Protein 4OVX (pdb70)

CATH classification: 3.20.20.150

Sequence (262 aa):
SPFE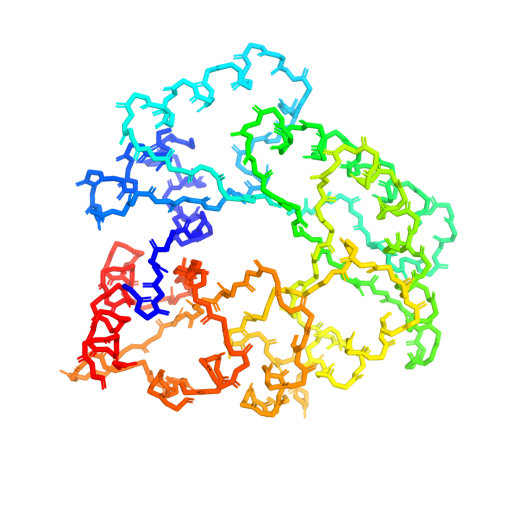ISLAQWSLHKKAFFDKKADPDFAKIAKEEFGINAIEYVNQFYKGKAEDQAFLADLKKRADDHGVKSLLICDGEGALLGDADEAKRKKAVENHYKWVAAAKYLGCHSIRVNAQQSGGSYDEQLARAADGLRRLTEFAATHDINVIVENHGGLSSNGAWLAAVKKVDHPRCGTLPDFGNFRVSKDEYDRYKGVEELPFAKAVSAKSHDFDAAGNEIHTDYRKKIVASFGYKGYVGIEYEGSKISEADGIKATKKLLETVRSEA

Secondary structure (DSSP, 8-state):
---EEEEEGGGGHHHHHTTSS---HHHHHHHHH---EEE--GGGGTT-TT-HHHHHHHHHHHHHTT-EEEE---SS--TB-SSHHHHHHHHHHTHHHHHHHHHHT-SEEEE---B-SSHHHHHHHHHHHHHHHHHHHHTTT-EEEEE--SGGGG-HHHHHH---S--TTEEEE-BSS----STT---HHHHHHH---BS-EEEEE--B-TTS-BSSS-S---HHHHTT--SEEEEEE--SSS-HHHHHHHHHHHHHHHHH--

Foldseek 3Di:
DLAAAEAECLLCVVCLVVVVDQLVSQVCCCPLPVHAEYEEECVNVPPCLQPPVVLVVVLVSSVVSNHHYAEYYDDLAACLEPDPVRNVSSLVSCLSVLVSCLSSVYQEYEDELDYDDDLVSSLVSSLVSLLSSQVSSVVSNHAYEYEQAEACSLVLVSVLSVVSNVDLRYFYAYEQPRNHNDPVGDDSLVNSLSRLRHPEYEDEAADADPVLAGDPGGVLSPSCCVSVDHYYYYYNYDYDPDRSSVSSNSSVVVVVVSVVVD

Nearest PDB structures (foldseek):
  4ovx-assembly1_A  TM=1.002E+00  e=8.558E-49  Planctopirus limnophila DSM 3776
  3obe-assembly1_A  TM=7.605E-01  e=2.047E-10  Parabacteroides distasonis ATCC 8503
  3obe-assembly2_B  TM=7.538E-01  e=7.411E-10  Parabacteroides distasonis ATCC 8503
  5hmq-assembly3_E  TM=7.118E-01  e=2.009E-08  Pseudomonas putida KT2440
  5hmq-assembly1_C  TM=7.020E-01  e=3.931E-08  Pseudomonas putida KT2440

Structure (mmCIF, N/CA/C/O backbone):
data_4OVX
#
_entry.id   4OVX
#
_cell.length_a   88.305
_cell.length_b   88.305
_cell.length_c   132.907
_cell.angle_alpha   90.000
_cell.angle_beta   90.000
_cell.angle_gamma   90.000
#
_symmetry.space_group_name_H-M   'P 43 21 2'
#
loop_
_entity.id
_entity.type
_entity.pdbx_description
1 polymer 'Xylose isomerase domain protein TIM barrel'
2 non-polymer 1,2-ETHANEDIOL
3 water water
#
loop_
_atom_site.group_PDB
_atom_site.id
_atom_site.type_symbol
_atom_site.label_atom_id
_atom_site.label_alt_id
_atom_site.label_comp_id
_atom_site.label_asym_id
_atom_site.label_entity_id
_atom_site.label_seq_id
_atom_site.pdbx_PDB_ins_code
_atom_site.Cartn_x
_atom_site.Cartn_y
_atom_site.Cartn_z
_atom_site.occupancy
_atom_site.B_iso_or_equiv
_atom_site.auth_seq_id
_atom_site.auth_comp_id
_atom_site.auth_asym_id
_atom_site.auth_atom_id
_atom_site.pdbx_PDB_model_num
ATOM 1 N N . SER A 1 8 ? 16.438 -3.043 23.487 1.00 44.00 44 SER A N 1
ATOM 2 C CA . SER A 1 8 ? 17.226 -3.846 24.430 1.00 47.56 44 SER A CA 1
ATOM 3 C C . SER A 1 8 ? 18.731 -3.745 24.131 1.00 46.37 44 SER A C 1
ATOM 4 O O . SER A 1 8 ? 19.512 -3.525 25.040 1.00 52.14 44 SER A O 1
ATOM 7 N N . PRO A 1 9 ? 19.152 -3.905 22.865 1.00 44.63 45 PRO A N 1
ATOM 8 C CA . PRO A 1 9 ? 20.568 -3.555 22.656 1.00 44.32 45 PRO A CA 1
ATOM 9 C C . PRO A 1 9 ? 20.900 -2.097 23.046 1.00 41.07 45 PRO A C 1
ATOM 10 O O . PRO A 1 9 ? 21.966 -1.841 23.586 1.00 41.20 45 PRO A O 1
ATOM 14 N N . PHE A 1 10 ? 19.978 -1.179 22.785 1.00 30.05 46 PHE A N 1
ATOM 15 C CA . PHE A 1 10 ? 20.093 0.228 23.164 1.00 31.60 46 PHE A CA 1
ATOM 16 C C . PHE A 1 10 ? 18.746 0.905 22.953 1.00 32.63 46 PHE A C 1
ATOM 17 O O . PHE A 1 10 ? 17.820 0.326 22.370 1.00 33.32 46 PHE A O 1
ATOM 25 N N . GLU A 1 11 ? 18.630 2.142 23.405 1.00 33.18 47 GLU A N 1
ATOM 26 C CA . GLU A 1 11 ? 17.363 2.835 23.274 1.00 27.31 47 GLU A CA 1
ATOM 27 C C . GLU A 1 11 ? 17.598 4.098 22.486 1.00 31.31 47 GLU A C 1
ATOM 28 O O . GLU A 1 11 ? 18.730 4.580 22.405 1.00 28.44 47 GLU A O 1
ATOM 34 N N . ILE A 1 12 ? 16.534 4.637 21.908 1.00 30.24 48 ILE A N 1
ATOM 35 C CA . ILE A 1 12 ? 16.659 5.801 21.052 1.00 29.84 48 ILE A CA 1
ATOM 36 C C . ILE A 1 12 ? 16.102 7.056 21.712 1.00 33.45 48 ILE A C 1
ATOM 37 O O . ILE A 1 12 ? 14.988 7.059 22.230 1.00 32.05 48 ILE A O 1
ATOM 42 N N . SER A 1 13 ? 16.889 8.127 21.697 1.00 29.25 49 SER A N 1
ATOM 43 C CA . SER A 1 13 ? 16.437 9.394 22.235 1.00 26.04 49 SER A CA 1
ATOM 44 C C . SER A 1 13 ? 16.550 10.450 21.159 1.00 27.65 49 SER A C 1
ATOM 45 O O . SER A 1 13 ? 17.086 10.187 20.087 1.00 23.65 49 SER A O 1
ATOM 48 N N . LEU A 1 14 ? 16.057 11.650 21.444 1.00 25.16 50 LEU A N 1
ATOM 49 C CA . LEU A 1 14 ? 16.125 12.725 20.475 1.00 21.08 50 LEU A CA 1
ATOM 50 C C . LEU A 1 14 ? 16.871 13.935 21.042 1.00 30.52 50 LEU A C 1
ATOM 51 O O . LEU A 1 14 ? 16.514 14.452 22.110 1.00 25.03 50 LEU A O 1
ATOM 56 N N . ALA A 1 15 ? 17.897 14.397 20.334 1.00 20.35 51 ALA A N 1
ATOM 57 C CA . ALA A 1 15 ? 18.610 15.594 20.781 1.00 26.15 51 ALA A CA 1
ATOM 58 C C . ALA A 1 15 ? 18.017 16.840 20.132 1.00 24.73 51 ALA A C 1
ATOM 59 O O . ALA A 1 15 ? 17.723 16.846 18.932 1.00 22.27 51 ALA A O 1
ATOM 61 N N . GLN A 1 16 ? 17.877 17.898 20.927 1.00 25.83 52 GLN A N 1
ATOM 62 C CA . GLN A 1 16 ? 17.038 19.033 20.551 1.00 21.77 52 GLN A CA 1
ATOM 63 C C . GLN A 1 16 ? 17.551 19.811 19.340 1.00 28.06 52 GLN A C 1
ATOM 64 O O . GLN A 1 16 ? 16.768 20.447 18.636 1.00 28.16 52 GLN A O 1
ATOM 70 N N . TRP A 1 17 ? 18.852 19.762 19.079 1.00 20.85 53 TRP A N 1
ATOM 71 C CA . TRP A 1 17 ? 19.381 20.451 17.910 1.00 26.17 53 TRP A CA 1
ATOM 72 C C . TRP A 1 17 ? 18.822 19.906 16.577 1.00 23.65 53 TRP A C 1
ATOM 73 O O . TRP A 1 17 ? 18.882 20.586 15.555 1.00 25.17 53 TRP A O 1
ATOM 84 N N . SER A 1 18 ? 18.248 18.702 16.593 1.00 19.51 54 SER A N 1
ATOM 85 C CA . SER A 1 18 ? 17.604 18.150 15.394 1.00 21.14 54 SER A CA 1
ATOM 86 C C . SER A 1 18 ? 16.458 19.030 14.954 1.00 25.12 54 SER A C 1
ATOM 87 O O . SER A 1 18 ? 16.015 18.952 13.807 1.00 27.60 54 SER A O 1
ATOM 90 N N . LEU A 1 19 ? 15.949 19.835 15.885 1.00 23.45 55 LEU A N 1
ATOM 91 C CA . LEU A 1 19 ? 14.780 20.672 15.612 1.00 26.68 55 LEU A CA 1
ATOM 92 C C . LEU A 1 19 ? 15.119 22.145 15.692 1.00 23.61 55 LEU A C 1
ATOM 93 O O . LEU A 1 19 ? 14.222 22.967 15.836 1.00 24.30 55 LEU A O 1
ATOM 98 N N . HIS A 1 20 ? 16.402 22.483 15.597 1.00 21.53 56 HIS A N 1
ATOM 99 C CA . HIS A 1 20 ? 16.809 23.850 15.906 1.00 25.00 56 HIS A CA 1
ATOM 100 C C . HIS A 1 20 ? 16.229 24.853 14.924 1.00 25.61 56 HIS A C 1
ATOM 101 O O . HIS A 1 20 ? 15.942 25.978 15.301 1.00 29.10 56 HIS A O 1
ATOM 108 N N A LYS A 1 21 ? 16.030 24.462 13.671 0.41 26.55 57 LYS A N 1
ATOM 109 N N B LYS A 1 21 ? 16.049 24.447 13.671 0.59 26.60 57 LYS A N 1
ATOM 110 C CA A LYS A 1 21 ? 15.455 25.416 12.727 0.41 26.93 57 LYS A CA 1
ATOM 111 C CA B LYS A 1 21 ? 15.471 25.356 12.682 0.59 27.61 57 LYS A CA 1
ATOM 112 C C A LYS A 1 21 ? 13.976 25.653 13.045 0.41 26.20 57 LYS A C 1
ATOM 113 C C B LYS A 1 21 ? 13.993 25.633 13.021 0.59 26.51 57 LYS A C 1
ATOM 114 O O A LYS A 1 21 ? 13.493 26.778 12.947 0.41 28.04 57 LYS A O 1
ATOM 115 O O B LYS A 1 21 ? 13.532 26.767 12.925 0.59 28.29 57 LYS A O 1
ATOM 126 N N . ALA A 1 22 ? 13.258 24.601 13.430 1.00 25.98 58 ALA A N 1
ATOM 127 C CA . ALA A 1 22 ? 11.839 24.761 13.796 1.00 31.28 58 ALA A CA 1
ATOM 128 C C . ALA A 1 22 ? 11.678 25.709 14.993 1.00 30.74 58 ALA A C 1
ATOM 129 O O . ALA A 1 22 ? 10.832 26.613 14.974 1.00 30.67 58 ALA A O 1
ATOM 131 N N . PHE A 1 23 ? 12.507 25.519 16.020 1.00 29.92 59 PHE A N 1
ATOM 132 C CA . PHE A 1 23 ? 12.434 26.362 17.213 1.00 26.78 59 PHE A CA 1
ATOM 133 C C . PHE A 1 23 ? 12.901 27.791 16.915 1.00 27.77 59 PHE A C 1
ATOM 134 O O . PHE A 1 23 ? 12.188 28.746 17.210 1.00 29.34 59 PHE A O 1
ATOM 142 N N . PHE A 1 24 ? 14.073 27.956 16.307 1.00 27.14 60 PHE A N 1
ATOM 143 C CA . PHE A 1 24 ? 14.564 29.318 16.029 1.00 29.85 60 PHE A CA 1
ATOM 144 C C . PHE A 1 24 ? 13.609 30.105 15.104 1.00 32.46 60 PHE A C 1
ATOM 145 O O . PHE A 1 24 ? 13.480 31.316 15.219 1.00 32.54 60 PHE A O 1
ATOM 153 N N . ASP A 1 25 ? 12.952 29.419 14.174 1.00 31.35 61 ASP A N 1
ATOM 154 C CA . ASP A 1 25 ? 12.038 30.121 13.264 1.00 36.49 61 ASP A CA 1
ATOM 155 C C . ASP A 1 25 ? 10.668 30.333 13.907 1.00 36.27 61 ASP A C 1
ATOM 156 O O . ASP A 1 25 ? 9.771 30.902 13.285 1.00 37.37 61 ASP A O 1
ATOM 161 N N . LYS A 1 26 ? 10.526 29.881 15.154 1.00 30.97 62 LYS A N 1
ATOM 162 C CA . LYS A 1 26 ? 9.289 30.058 15.935 1.00 37.15 62 LYS A CA 1
ATOM 163 C C . LYS A 1 26 ? 8.128 29.296 15.319 1.00 36.82 62 LYS A C 1
ATOM 164 O O . LYS A 1 26 ? 7.001 29.776 15.300 1.00 38.63 62 LYS A O 1
ATOM 170 N N . LYS A 1 27 ? 8.422 28.110 14.799 1.00 36.42 63 LYS A N 1
ATOM 171 C CA . LYS A 1 27 ? 7.401 27.264 14.197 1.00 35.43 63 LYS A CA 1
ATOM 172 C C . LYS A 1 27 ? 7.078 26.139 15.162 1.00 33.31 63 LYS A C 1
ATOM 173 O O . LYS A 1 27 ? 6.247 25.282 14.887 1.00 30.52 63 LYS A O 1
ATOM 179 N N . ALA A 1 28 ? 7.740 26.175 16.314 1.00 31.90 64 ALA A N 1
ATOM 180 C CA . ALA A 1 28 ? 7.464 25.242 17.390 1.00 30.09 64 ALA A CA 1
ATOM 181 C C . ALA A 1 28 ? 7.967 25.843 18.692 1.00 32.42 64 ALA A C 1
ATOM 182 O O . ALA A 1 28 ? 8.972 26.544 18.712 1.00 34.22 64 ALA A O 1
ATOM 184 N N . ASP A 1 29 ? 7.260 25.555 19.774 1.00 32.10 65 ASP A N 1
ATOM 185 C CA . ASP A 1 29 ? 7.587 26.054 21.090 1.00 33.27 65 ASP A CA 1
ATOM 186 C C . ASP A 1 29 ? 8.527 25.073 21.797 1.00 38.22 65 ASP A C 1
ATOM 187 O O . ASP A 1 29 ? 8.165 23.917 22.023 1.00 38.32 65 ASP A O 1
ATOM 192 N N . PRO A 1 30 ? 9.732 25.542 22.170 1.00 37.19 66 PRO A N 1
ATOM 193 C CA . PRO A 1 30 ? 10.702 24.753 22.948 1.00 32.71 66 PRO A CA 1
ATOM 194 C C . PRO A 1 30 ? 10.090 24.024 24.149 1.00 32.30 66 PRO A C 1
ATOM 195 O O . PRO A 1 30 ? 10.563 22.947 24.501 1.00 32.27 66 PRO A O 1
ATOM 207 N N . ASP A 1 32 ? 7.346 22.520 24.215 1.00 34.22 68 ASP A N 1
ATOM 208 C CA . ASP A 1 32 ? 6.660 21.312 23.736 1.00 33.80 68 ASP A CA 1
ATOM 209 C C . ASP A 1 32 ? 7.637 20.249 23.246 1.00 35.40 68 ASP A C 1
ATOM 210 O O . ASP A 1 32 ? 7.236 19.294 22.581 1.00 32.42 68 ASP A O 1
ATOM 215 N N . PHE A 1 33 ? 8.918 20.411 23.565 1.00 30.55 69 PHE A N 1
ATOM 216 C CA . PHE A 1 33 ? 9.936 19.518 23.037 1.00 28.57 69 PHE A CA 1
ATOM 217 C C . PHE A 1 33 ? 9.573 18.066 23.354 1.00 34.49 69 PHE A C 1
ATOM 218 O O . PHE A 1 33 ? 9.609 17.214 22.463 1.00 31.23 69 PHE A O 1
ATOM 226 N N . ALA A 1 34 ? 9.209 17.794 24.607 1.00 30.49 70 ALA A N 1
ATOM 227 C CA . ALA A 1 34 ? 8.812 16.441 25.011 1.00 31.12 70 ALA A CA 1
ATOM 228 C C . ALA A 1 34 ? 7.592 15.957 24.226 1.00 35.50 70 ALA A C 1
ATOM 229 O O . ALA A 1 34 ? 7.581 14.843 23.700 1.00 37.76 70 ALA A O 1
ATOM 231 N N . LYS A 1 35 ? 6.561 16.792 24.159 1.00 32.88 71 LYS A N 1
ATOM 232 C CA . LYS A 1 35 ? 5.374 16.450 23.388 1.00 37.51 71 LYS A CA 1
ATOM 233 C C . LYS A 1 35 ? 5.717 16.123 21.931 1.00 33.00 71 LYS A C 1
ATOM 234 O O . LYS A 1 35 ? 5.253 15.128 21.383 1.00 35.31 71 LYS A O 1
ATOM 240 N N . ILE A 1 36 ? 6.541 16.964 21.318 1.00 30.32 72 ILE A N 1
ATOM 241 C CA . ILE A 1 36 ? 6.857 16.833 19.915 1.00 28.47 72 ILE A CA 1
ATOM 242 C C . ILE A 1 36 ? 7.638 15.554 19.649 1.00 34.89 72 ILE A C 1
ATOM 243 O O . ILE A 1 36 ? 7.344 14.830 18.702 1.00 37.33 72 ILE A O 1
ATOM 248 N N . ALA A 1 37 ? 8.624 15.276 20.492 1.00 32.07 73 ALA A N 1
ATOM 249 C CA . ALA A 1 37 ? 9.393 14.036 20.400 1.00 33.03 73 ALA A CA 1
ATOM 250 C C . ALA A 1 37 ? 8.478 12.804 20.463 1.00 31.24 73 ALA A C 1
ATOM 251 O O . ALA A 1 37 ? 8.566 11.888 19.642 1.00 28.12 73 ALA A O 1
ATOM 253 N N . LYS A 1 38 ? 7.604 12.799 21.456 1.00 33.12 74 LYS A N 1
ATOM 254 C CA . LYS A 1 38 ? 6.697 11.698 21.685 1.00 34.87 74 LYS A CA 1
ATOM 255 C C . LYS A 1 38 ? 5.671 11.528 20.561 1.00 38.39 74 LYS A C 1
ATOM 256 O O . LYS A 1 38 ? 5.509 10.431 20.039 1.00 39.29 74 LYS A O 1
ATOM 262 N N . GLU A 1 39 ? 4.993 12.611 20.186 1.00 37.47 75 GLU A N 1
ATOM 263 C CA . GLU A 1 39 ? 3.832 12.521 19.283 1.00 38.17 75 GLU A CA 1
ATOM 264 C C . GLU A 1 39 ? 4.173 12.621 17.790 1.00 37.50 75 GLU A C 1
ATOM 265 O O . GLU A 1 39 ? 3.582 11.926 16.984 1.00 34.97 75 GLU A O 1
ATOM 271 N N . GLU A 1 40 ? 5.107 13.494 17.417 1.00 36.80 76 GLU A N 1
ATOM 272 C CA . GLU A 1 40 ? 5.532 13.584 16.018 1.00 34.31 76 GLU A CA 1
ATOM 273 C C . GLU A 1 40 ? 6.503 12.461 15.634 1.00 38.93 76 GLU A C 1
ATOM 274 O O . GLU A 1 40 ? 6.511 12.020 14.490 1.00 40.11 76 GLU A O 1
ATOM 280 N N . PHE A 1 41 ? 7.306 11.981 16.585 1.00 34.15 77 PHE A N 1
ATOM 281 C CA . PHE A 1 41 ? 8.383 11.079 16.218 1.00 25.43 77 PHE A CA 1
ATOM 282 C C . PHE A 1 41 ? 8.405 9.737 16.930 1.00 28.41 77 PHE A C 1
ATOM 283 O O . PHE A 1 41 ? 9.269 8.922 16.649 1.00 32.49 77 PHE A O 1
ATOM 291 N N . GLY A 1 42 ? 7.466 9.497 17.842 1.00 32.39 78 GLY A N 1
ATOM 292 C CA . GLY A 1 42 ? 7.431 8.246 18.574 1.00 29.57 78 GLY A CA 1
ATOM 293 C C . GLY A 1 42 ? 8.668 8.009 19.421 1.00 32.45 78 GLY A C 1
ATOM 294 O O . GLY A 1 42 ? 9.123 6.879 19.546 1.00 33.69 78 GLY A O 1
ATOM 295 N N . ILE A 1 43 ? 9.209 9.071 20.014 1.00 29.86 79 ILE A N 1
ATOM 296 C CA . ILE A 1 43 ? 10.416 8.963 20.835 1.00 28.67 79 ILE A CA 1
ATOM 297 C C . ILE A 1 43 ? 10.133 9.368 22.281 1.00 29.05 79 ILE A C 1
ATOM 298 O O . ILE A 1 43 ? 9.539 10.412 22.525 1.00 29.38 79 ILE A O 1
ATOM 303 N N . ASN A 1 44 ? 10.553 8.557 23.246 1.00 30.08 80 ASN A N 1
ATOM 304 C CA . ASN A 1 44 ? 10.194 8.843 24.635 1.00 32.54 80 ASN A CA 1
ATOM 305 C C . ASN A 1 44 ? 11.384 9.196 25.539 1.00 34.49 80 ASN A C 1
ATOM 306 O O . ASN A 1 44 ? 11.308 9.060 26.763 1.00 29.40 80 ASN A O 1
ATOM 311 N N . ALA A 1 45 ? 12.472 9.680 24.939 1.00 32.43 81 ALA A N 1
ATOM 312 C CA . ALA A 1 45 ? 13.561 10.260 25.728 1.00 31.00 81 ALA A CA 1
ATOM 313 C C . ALA A 1 45 ? 14.176 11.427 24.984 1.00 31.38 81 ALA A C 1
ATOM 314 O O . ALA A 1 45 ? 14.306 11.381 23.754 1.00 24.69 81 ALA A O 1
ATOM 316 N N . ILE A 1 46 ? 14.560 12.473 25.721 1.00 31.11 82 ILE A N 1
ATOM 317 C CA . ILE A 1 46 ? 15.097 13.678 25.085 1.00 27.71 82 ILE A CA 1
ATOM 318 C C . ILE A 1 46 ? 16.357 14.240 25.726 1.00 28.83 82 ILE A C 1
ATOM 319 O O . ILE A 1 46 ? 16.635 14.042 26.916 1.00 28.29 82 ILE A O 1
ATOM 324 N N . GLU A 1 47 ? 17.118 14.951 24.905 1.00 24.10 83 GLU A N 1
ATOM 325 C CA . GLU A 1 47 ? 18.306 15.665 25.344 1.00 24.87 83 GLU A CA 1
ATOM 326 C C . GLU A 1 47 ? 18.117 17.127 24.956 1.00 28.66 83 GLU A C 1
ATOM 327 O O . GLU A 1 47 ? 17.973 17.444 23.773 1.00 24.74 83 GLU A O 1
ATOM 333 N N . TYR A 1 48 ? 18.047 18.001 25.958 1.00 30.16 84 TYR A N 1
ATOM 334 C CA . TYR A 1 48 ? 17.811 19.418 25.717 1.00 22.98 84 TYR A CA 1
ATOM 335 C C . TYR A 1 48 ? 19.065 20.160 25.254 1.00 24.15 84 TYR A C 1
ATOM 336 O O . TYR A 1 48 ? 20.184 19.728 25.470 1.00 24.71 84 TYR A O 1
ATOM 345 N N . VAL A 1 49 ? 18.858 21.312 24.646 1.00 25.69 85 VAL A N 1
ATOM 346 C CA . VAL A 1 49 ? 19.948 22.211 24.325 1.00 21.78 85 VAL A CA 1
ATOM 347 C C . VAL A 1 49 ? 19.650 23.554 25.007 1.00 28.99 85 VAL A C 1
ATOM 348 O O . VAL A 1 49 ? 18.579 24.129 24.792 1.00 26.81 85 VAL A O 1
ATOM 352 N N . ASN A 1 50 ? 20.565 24.045 25.842 1.00 26.32 86 ASN A N 1
ATOM 353 C CA . ASN A 1 50 ? 20.232 25.197 26.690 1.00 29.90 86 ASN A CA 1
ATOM 354 C C . ASN A 1 50 ? 19.923 26.480 25.900 1.00 24.34 86 ASN A C 1
ATOM 355 O O . ASN A 1 50 ? 19.227 27.342 26.407 1.00 31.07 86 ASN A O 1
ATOM 360 N N . GLN A 1 51 ? 20.378 26.575 24.651 1.00 29.06 87 GLN A N 1
ATOM 361 C CA . GLN A 1 51 ? 20.067 27.733 23.781 1.00 24.04 87 GLN A CA 1
ATOM 362 C C . GLN A 1 51 ? 18.574 28.003 23.605 1.00 26.37 87 GLN A C 1
ATOM 363 O O . GLN A 1 51 ? 18.191 29.112 23.253 1.00 29.38 87 GLN A O 1
ATOM 369 N N . PHE A 1 52 ? 17.731 26.995 23.801 1.00 24.95 88 PHE A N 1
ATOM 370 C CA . PHE A 1 52 ? 16.292 27.207 23.622 1.00 27.49 88 PHE A CA 1
ATOM 371 C C . PHE A 1 52 ? 15.594 27.614 24.933 1.00 28.62 88 PHE A C 1
ATOM 372 O O . PHE A 1 52 ? 14.382 27.695 24.982 1.00 32.15 88 PHE A O 1
ATOM 380 N N . TYR A 1 53 ? 16.366 27.829 25.990 1.00 28.78 89 TYR A N 1
ATOM 381 C CA . TYR A 1 53 ? 15.811 28.184 27.297 1.00 31.79 89 TYR A CA 1
ATOM 382 C C . TYR A 1 53 ? 16.661 29.243 27.960 1.00 32.83 89 TYR A C 1
ATOM 383 O O . TYR A 1 53 ? 16.850 29.217 29.172 1.00 35.56 89 TYR A O 1
ATOM 392 N N . LYS A 1 54 ? 17.182 30.168 27.157 1.00 32.48 90 LYS A N 1
ATOM 393 C CA . LYS A 1 54 ? 18.111 31.178 27.656 1.00 34.91 90 LYS A CA 1
ATOM 394 C C . LYS A 1 54 ? 17.476 31.994 28.769 1.00 36.06 90 LYS A C 1
ATOM 395 O O . LYS A 1 54 ? 16.336 32.446 28.641 1.00 34.19 90 LYS A O 1
ATOM 401 N N . GLY A 1 55 ? 18.215 32.153 29.863 1.00 33.80 91 GLY A N 1
ATOM 402 C CA . GLY A 1 55 ? 17.778 32.964 30.981 1.00 34.66 91 GLY A CA 1
ATOM 403 C C . GLY A 1 55 ? 16.902 32.243 31.978 1.00 36.06 91 GLY A C 1
ATOM 404 O O . GLY A 1 55 ? 16.564 32.806 33.011 1.00 41.76 91 GLY A O 1
ATOM 405 N N . LYS A 1 56 ? 16.568 30.989 31.694 1.00 36.14 92 LYS A N 1
ATOM 406 C CA . LYS A 1 56 ? 15.535 30.279 32.458 1.00 40.23 92 LYS A CA 1
ATOM 407 C C . LYS A 1 56 ? 16.039 29.261 33.476 1.00 39.67 92 LYS A C 1
ATOM 408 O O . LYS A 1 56 ? 15.232 28.674 34.184 1.00 40.98 92 LYS A O 1
ATOM 414 N N . ALA A 1 57 ? 17.346 29.035 33.545 1.00 33.22 93 ALA A N 1
ATOM 415 C CA . ALA A 1 57 ? 17.876 27.911 34.314 1.00 32.88 93 ALA A CA 1
ATOM 416 C C . ALA A 1 57 ? 17.531 27.932 35.800 1.00 34.72 93 ALA A C 1
ATOM 417 O O . ALA A 1 57 ? 17.453 26.884 36.431 1.00 40.26 93 ALA A O 1
ATOM 419 N N . GLU A 1 58 ? 17.331 29.114 36.366 1.00 36.28 94 GLU A N 1
ATOM 420 C CA . GLU A 1 58 ? 17.100 29.202 37.801 1.00 41.41 94 GLU A CA 1
ATOM 421 C C . GLU A 1 58 ? 15.658 29.543 38.086 1.00 46.31 94 GLU A C 1
ATOM 422 O O . GLU A 1 58 ? 15.265 29.713 39.235 1.00 51.32 94 GLU A O 1
ATOM 428 N N . ASP A 1 59 ? 14.869 29.620 37.024 1.00 46.69 95 ASP A N 1
ATOM 429 C CA . ASP A 1 59 ? 13.438 29.877 37.140 1.00 50.75 95 ASP A CA 1
ATOM 430 C C . ASP A 1 59 ? 12.720 28.611 37.623 1.00 49.68 95 ASP A C 1
ATOM 431 O O . ASP A 1 59 ? 12.491 27.677 36.840 1.00 40.06 95 ASP A O 1
ATOM 436 N N . GLN A 1 60 ? 12.350 28.593 38.905 1.00 48.16 96 GLN A N 1
ATOM 437 C CA . GLN A 1 60 ? 11.779 27.390 39.529 1.00 48.61 96 GLN A CA 1
ATOM 438 C C . GLN A 1 60 ? 10.435 27.011 38.923 1.00 50.31 96 GLN A C 1
ATOM 439 O O . GLN A 1 60 ? 10.100 25.834 38.831 1.00 50.86 96 GLN A O 1
ATOM 445 N N . ALA A 1 61 ? 9.666 28.011 38.514 1.00 51.87 97 ALA A N 1
ATOM 446 C CA . ALA A 1 61 ? 8.393 27.765 37.856 1.00 49.98 97 ALA A CA 1
ATOM 447 C C . ALA A 1 61 ? 8.609 27.150 36.468 1.00 47.05 97 ALA A C 1
ATOM 448 O O . ALA A 1 61 ? 7.869 26.269 36.037 1.00 47.10 97 ALA A O 1
ATOM 450 N N . PHE A 1 62 ? 9.641 27.598 35.772 1.00 44.69 98 PHE A N 1
ATOM 451 C CA . PHE A 1 62 ? 9.913 27.068 34.443 1.00 39.47 98 PHE A CA 1
ATOM 452 C C . PHE A 1 62 ? 10.328 25.599 34.551 1.00 41.33 98 PHE A C 1
ATOM 453 O O . PHE A 1 62 ? 9.805 24.732 33.840 1.00 39.80 98 PHE A O 1
ATOM 461 N N . LEU A 1 63 ? 11.240 25.319 35.475 1.00 41.63 99 LEU A N 1
ATOM 462 C CA . LEU A 1 63 ? 11.698 23.957 35.703 1.00 43.15 99 LEU A CA 1
ATOM 463 C C . LEU A 1 63 ? 10.529 23.032 36.046 1.00 48.20 99 LEU A C 1
ATOM 464 O O . LEU A 1 63 ? 10.401 21.951 35.465 1.00 46.33 99 LEU A O 1
ATOM 469 N N . ALA A 1 64 ? 9.677 23.466 36.976 1.00 40.91 100 ALA A N 1
ATOM 470 C CA . ALA A 1 64 ? 8.492 22.690 37.344 1.00 48.17 100 ALA A CA 1
ATOM 471 C C . ALA A 1 64 ? 7.616 22.409 36.128 1.00 47.64 100 ALA A C 1
ATOM 472 O O . ALA A 1 64 ? 7.132 21.298 35.949 1.00 49.51 100 ALA A O 1
ATOM 474 N N . ASP A 1 65 ? 7.419 23.425 35.296 1.00 41.32 101 ASP A N 1
ATOM 475 C CA . ASP A 1 65 ? 6.648 23.273 34.075 1.00 40.73 101 ASP A CA 1
ATOM 476 C C . ASP A 1 65 ? 7.308 22.287 33.094 1.00 41.87 101 ASP A C 1
ATOM 477 O O . ASP A 1 65 ? 6.676 21.341 32.627 1.00 44.20 101 ASP A O 1
ATOM 482 N N . LEU A 1 66 ? 8.579 22.507 32.786 1.00 40.87 102 LEU A N 1
ATOM 483 C CA . LEU A 1 66 ? 9.273 21.631 31.859 1.00 35.00 102 LEU A CA 1
ATOM 484 C C . LEU A 1 66 ? 9.243 20.182 32.379 1.00 39.54 102 LEU A C 1
ATOM 485 O O . LEU A 1 66 ? 9.018 19.246 31.604 1.00 36.55 102 LEU A O 1
ATOM 490 N N . LYS A 1 67 ? 9.424 19.994 33.689 1.00 37.81 103 LYS A N 1
ATOM 491 C CA . LYS A 1 67 ? 9.420 18.641 34.233 1.00 39.87 103 LYS A CA 1
ATOM 492 C C . LYS A 1 67 ? 8.048 18.014 34.085 1.00 43.97 103 LYS A C 1
ATOM 493 O O . LYS A 1 67 ? 7.942 16.822 33.817 1.00 47.51 103 LYS A O 1
ATOM 499 N N . LYS A 1 68 ? 7.004 18.822 34.246 1.00 45.06 104 LYS A N 1
ATOM 500 C CA . LYS A 1 68 ? 5.632 18.314 34.196 1.00 43.67 104 LYS A CA 1
ATOM 501 C C . LYS A 1 68 ? 5.262 17.884 32.776 1.00 44.53 104 LYS A C 1
ATOM 502 O O . LYS A 1 68 ? 4.603 16.861 32.568 1.00 44.29 104 LYS A O 1
ATOM 508 N N . ARG A 1 69 ? 5.691 18.662 31.794 1.00 38.13 105 ARG A N 1
ATOM 509 C CA . ARG A 1 69 ? 5.328 18.352 30.415 1.00 45.36 105 ARG A CA 1
ATOM 510 C C . ARG A 1 69 ? 5.971 17.036 30.007 1.00 43.52 105 ARG A C 1
ATOM 511 O O . ARG A 1 69 ? 5.375 16.234 29.286 1.00 47.69 105 ARG A O 1
ATOM 519 N N . ALA A 1 70 ? 7.185 16.811 30.493 1.00 43.58 106 ALA A N 1
ATOM 520 C CA . ALA A 1 70 ? 7.874 15.556 30.242 1.00 42.79 106 ALA A CA 1
ATOM 521 C C . ALA A 1 70 ? 7.128 14.409 30.896 1.00 42.04 106 ALA A C 1
ATOM 522 O O . ALA A 1 70 ? 6.865 13.402 30.255 1.00 41.91 106 ALA A O 1
ATOM 524 N N . ASP A 1 71 ? 6.802 14.568 32.177 1.00 46.77 107 ASP A N 1
ATOM 525 C CA . ASP A 1 71 ? 6.069 13.544 32.919 1.00 49.50 107 ASP A CA 1
ATOM 526 C C . ASP A 1 71 ? 4.739 13.214 32.245 1.00 48.65 107 ASP A C 1
ATOM 527 O O . ASP A 1 71 ? 4.441 12.046 32.030 1.00 50.09 107 ASP A O 1
ATOM 532 N N . ASP A 1 72 ? 3.953 14.241 31.905 1.00 46.80 108 ASP A N 1
ATOM 533 C CA . ASP A 1 72 ? 2.643 14.032 31.272 1.00 48.17 108 ASP A CA 1
ATOM 534 C C . ASP A 1 72 ? 2.738 13.238 29.976 1.00 48.08 108 ASP A C 1
ATOM 535 O O . ASP A 1 72 ? 1.852 12.453 29.664 1.00 40.73 108 ASP A O 1
ATOM 540 N N . HIS A 1 73 ? 3.806 13.443 29.211 1.00 44.22 109 HIS A N 1
ATOM 541 C CA . HIS A 1 73 ? 3.897 12.748 27.945 1.00 41.12 109 HIS A CA 1
ATOM 542 C C . HIS A 1 73 ? 4.726 11.473 28.046 1.00 39.52 109 HIS A C 1
ATOM 543 O O . HIS A 1 73 ? 5.044 10.860 27.028 1.00 42.27 109 HIS A O 1
ATOM 550 N N . GLY A 1 74 ? 5.029 11.052 29.276 1.00 38.28 110 GLY A N 1
ATOM 551 C CA . GLY A 1 74 ? 5.843 9.870 29.509 1.00 38.62 110 GLY A CA 1
ATOM 552 C C . GLY A 1 74 ? 7.205 9.938 28.827 1.00 41.47 110 GLY A C 1
ATOM 553 O O . GLY A 1 74 ? 7.665 8.960 28.241 1.00 43.36 110 GLY A O 1
ATOM 554 N N . VAL A 1 75 ? 7.849 11.099 28.887 1.00 41.03 111 VAL A N 1
ATOM 555 C CA . VAL A 1 75 ? 9.159 11.278 28.246 1.00 34.97 111 VAL A CA 1
ATOM 556 C C . VAL A 1 75 ? 10.256 11.425 29.301 1.00 33.55 111 VAL A C 1
ATOM 557 O O . VAL A 1 75 ? 10.107 12.192 30.249 1.00 32.22 111 VAL A O 1
ATOM 561 N N . LYS A 1 76 ? 11.352 10.691 29.122 1.00 31.47 112 LYS A N 1
ATOM 562 C CA . LYS A 1 76 ? 12.517 10.771 29.996 1.00 33.10 112 LYS A CA 1
ATOM 563 C C . LYS A 1 76 ? 13.452 11.940 29.635 1.00 37.13 112 LYS A C 1
ATOM 564 O O . LYS A 1 76 ? 13.878 12.061 28.474 1.00 35.15 112 LYS A O 1
ATOM 570 N N . SER A 1 77 ? 13.780 12.794 30.615 1.00 34.03 113 SER A N 1
ATOM 571 C CA . SER A 1 77 ? 14.833 13.804 30.438 1.00 29.75 113 SER A CA 1
ATOM 572 C C . SER A 1 77 ? 16.217 13.214 30.716 1.00 31.54 113 SER A C 1
ATOM 573 O O . SER A 1 77 ? 16.472 12.738 31.807 1.00 35.92 113 SER A O 1
ATOM 576 N N . LEU A 1 78 ? 17.120 13.258 29.747 1.00 32.34 114 LEU A N 1
ATOM 577 C CA . LEU A 1 78 ? 18.413 12.575 29.904 1.00 30.97 114 LEU A CA 1
ATOM 578 C C . LEU A 1 78 ? 19.580 13.470 30.299 1.00 32.44 114 LEU A C 1
ATOM 579 O O . LEU A 1 78 ? 20.391 13.107 31.150 1.00 35.77 114 LEU A O 1
ATOM 584 N N . LEU A 1 79 ? 19.698 14.608 29.627 1.00 27.09 115 LEU A N 1
ATOM 585 C CA . LEU A 1 79 ? 20.850 15.471 29.810 1.00 27.48 115 LEU A CA 1
ATOM 586 C C . LEU A 1 79 ? 20.578 16.845 29.209 1.00 25.93 115 LEU A C 1
ATOM 587 O O . LEU A 1 79 ? 19.661 17.016 28.406 1.00 25.08 115 LEU A O 1
ATOM 592 N N . ILE A 1 80 ? 21.370 17.825 29.612 1.00 24.18 116 ILE A N 1
ATOM 593 C CA . ILE A 1 80 ? 21.301 19.126 28.984 1.00 24.66 116 ILE A CA 1
ATOM 594 C C . ILE A 1 80 ? 22.624 19.457 28.292 1.00 25.95 116 ILE A C 1
ATOM 595 O O . ILE A 1 80 ? 23.703 19.433 28.905 1.00 26.07 116 ILE A O 1
ATOM 608 N N . CYS A 1 82 ? 25.036 22.154 26.911 1.00 27.20 118 CYS A N 1
ATOM 609 C CA . CYS A 1 82 ? 25.268 23.538 27.248 1.00 23.33 118 CYS A CA 1
ATOM 610 C C . CYS A 1 82 ? 26.170 24.219 26.228 1.00 25.84 118 CYS A C 1
ATOM 611 O O . CYS A 1 82 ? 27.335 23.837 26.051 1.00 23.93 118 CYS A O 1
ATOM 614 N N . ASP A 1 83 ? 25.620 25.252 25.594 1.00 25.24 119 ASP A N 1
ATOM 615 C CA . ASP A 1 83 ? 26.350 26.113 24.672 1.00 25.73 119 ASP A CA 1
ATOM 616 C C . ASP A 1 83 ? 26.371 27.555 25.187 1.00 27.23 119 ASP A C 1
ATOM 617 O O . ASP A 1 83 ? 25.546 27.939 26.023 1.00 27.94 119 ASP A O 1
ATOM 622 N N . GLY A 1 84 ? 27.291 28.358 24.662 1.00 24.16 120 GLY A N 1
ATOM 623 C CA . GLY A 1 84 ? 27.319 29.777 24.971 1.00 22.99 120 GLY A CA 1
ATOM 624 C C . GLY A 1 84 ? 27.609 30.173 26.416 1.00 30.51 120 GLY A C 1
ATOM 625 O O . GLY A 1 84 ? 27.332 31.298 26.797 1.00 29.61 120 GLY A O 1
ATOM 626 N N . GLU A 1 85 ? 28.174 29.276 27.225 1.00 31.98 121 GLU A N 1
ATOM 627 C CA . GLU A 1 85 ? 28.486 29.637 28.621 1.00 33.54 121 GLU A CA 1
ATOM 628 C C . GLU A 1 85 ? 30.000 29.837 28.850 1.00 31.71 121 GLU A C 1
ATOM 629 O O . GLU A 1 85 ? 30.467 29.938 29.985 1.00 31.41 121 GLU A O 1
ATOM 635 N N . GLY A 1 86 ? 30.758 29.923 27.764 1.00 23.65 122 GLY A N 1
ATOM 636 C CA . GLY A 1 86 ? 32.192 30.156 27.861 1.00 23.70 122 GLY A CA 1
ATOM 637 C C . GLY A 1 86 ? 32.987 28.881 27.589 1.00 26.91 122 GLY A C 1
ATOM 638 O O . GLY A 1 86 ? 32.443 27.765 27.627 1.00 28.16 122 GLY A O 1
ATOM 639 N N . ALA A 1 87 ? 34.275 29.059 27.327 1.00 24.80 123 ALA A N 1
ATOM 640 C CA . ALA A 1 87 ? 35.201 27.971 27.012 1.00 25.60 123 ALA A CA 1
ATOM 641 C C . ALA A 1 87 ? 35.734 27.372 28.290 1.00 25.21 123 ALA A C 1
ATOM 642 O O . ALA A 1 87 ? 36.339 28.066 29.088 1.00 25.43 123 ALA A O 1
ATOM 644 N N A LEU A 1 88 ? 35.536 26.075 28.474 0.46 24.80 124 LEU A N 1
ATOM 645 N N B LEU A 1 88 ? 35.526 26.081 28.497 0.54 24.71 124 LEU A N 1
ATOM 646 C CA A LEU A 1 88 ? 35.986 25.436 29.701 0.46 26.63 124 LEU A CA 1
ATOM 647 C CA B LEU A 1 88 ? 36.002 25.476 29.734 0.54 26.35 124 LEU A CA 1
ATOM 648 C C A LEU A 1 88 ? 37.512 25.279 29.777 0.46 26.34 124 LEU A C 1
ATOM 649 C C B LEU A 1 88 ? 37.526 25.312 29.790 0.54 26.24 124 LEU A C 1
ATOM 650 O O A LEU A 1 88 ? 38.052 24.977 30.835 0.46 27.14 124 LEU A O 1
ATOM 651 O O B LEU A 1 88 ? 38.078 25.025 30.845 0.54 27.17 124 LEU A O 1
ATOM 660 N N . GLY A 1 89 ? 38.203 25.483 28.660 1.00 21.72 125 GLY A N 1
ATOM 661 C CA . GLY A 1 89 ? 39.661 25.486 28.660 1.00 22.00 125 GLY A CA 1
ATOM 662 C C . GLY A 1 89 ? 40.214 26.851 28.279 1.00 25.54 125 GLY A C 1
ATOM 663 O O . GLY A 1 89 ? 41.291 26.947 27.723 1.00 28.36 125 GLY A O 1
ATOM 664 N N . ASP A 1 90 ? 39.464 27.913 28.560 1.00 23.83 126 ASP A N 1
ATOM 665 C CA . ASP A 1 90 ? 39.864 29.245 28.129 1.00 25.54 126 ASP A CA 1
ATOM 666 C C . ASP A 1 90 ? 41.272 29.567 28.604 1.00 29.16 126 ASP A C 1
ATOM 667 O O . ASP A 1 90 ? 41.569 29.396 29.780 1.00 32.76 126 ASP A O 1
ATOM 672 N N . ALA A 1 91 ? 42.126 30.025 27.685 1.00 28.62 127 ALA A N 1
ATOM 673 C CA . ALA A 1 91 ? 43.511 30.375 28.023 1.00 31.42 127 ALA A CA 1
ATOM 674 C C . ALA A 1 91 ? 43.580 31.484 29.065 1.00 32.42 127 ALA A C 1
ATOM 675 O O . ALA A 1 91 ? 44.503 31.526 29.873 1.00 36.03 127 ALA A O 1
ATOM 677 N N . ASP A 1 92 ? 42.595 32.372 29.048 1.00 32.05 128 ASP A N 1
ATOM 678 C CA . ASP A 1 92 ? 42.466 33.415 30.064 1.00 30.91 128 ASP A CA 1
ATOM 679 C C . ASP A 1 92 ? 41.887 32.858 31.373 1.00 33.88 128 ASP A C 1
ATOM 680 O O . ASP A 1 92 ? 40.745 32.374 31.422 1.00 35.57 128 ASP A O 1
ATOM 685 N N . GLU A 1 93 ? 42.679 32.942 32.431 1.00 32.36 129 GLU A N 1
ATOM 686 C CA . GLU A 1 93 ? 42.308 32.414 33.732 1.00 34.30 129 GLU A CA 1
ATOM 687 C C . GLU A 1 93 ? 40.944 32.878 34.221 1.00 31.24 129 GLU A C 1
ATOM 688 O O . GLU A 1 93 ? 40.106 32.061 34.601 1.00 29.82 129 GLU A O 1
ATOM 694 N N . ALA A 1 94 ? 40.736 34.188 34.225 1.00 31.38 130 ALA A N 1
ATOM 695 C CA . ALA A 1 94 ? 39.485 34.766 34.684 1.00 32.07 130 ALA A CA 1
ATOM 696 C C . ALA A 1 94 ? 38.295 34.246 33.878 1.00 37.88 130 ALA A C 1
ATOM 697 O O . ALA A 1 94 ? 37.238 33.992 34.439 1.00 38.00 130 ALA A O 1
ATOM 699 N N . LYS A 1 95 ? 38.474 34.064 32.569 1.00 29.70 131 LYS A N 1
ATOM 700 C CA . LYS A 1 95 ? 37.392 33.586 31.726 1.00 30.51 131 LYS A CA 1
ATOM 701 C C . LYS A 1 95 ? 37.089 32.105 31.971 1.00 31.80 131 LYS A C 1
ATOM 702 O O . LYS A 1 95 ? 35.918 31.680 31.891 1.00 29.58 131 LYS A O 1
ATOM 708 N N . ARG A 1 96 ? 38.126 31.318 32.265 1.00 27.23 132 ARG A N 1
ATOM 709 C CA . ARG A 1 96 ? 37.920 29.891 32.525 1.00 31.92 132 ARG A CA 1
ATOM 710 C C . ARG A 1 96 ? 37.115 29.739 33.809 1.00 28.51 132 ARG A C 1
ATOM 711 O O . ARG A 1 96 ? 36.187 28.957 33.868 1.00 33.10 132 ARG A O 1
ATOM 719 N N . LYS A 1 97 ? 37.460 30.521 34.824 1.00 28.92 133 LYS A N 1
ATOM 720 C CA . LYS A 1 97 ? 36.764 30.471 36.101 1.00 29.69 133 LYS A CA 1
ATOM 721 C C . LYS A 1 97 ? 35.296 30.839 35.884 1.00 34.50 133 LYS A C 1
ATOM 722 O O . LYS A 1 97 ? 34.389 30.169 36.381 1.00 34.76 133 LYS A O 1
ATOM 728 N N . LYS A 1 98 ? 35.066 31.889 35.103 1.00 33.63 134 LYS A N 1
ATOM 729 C CA . LYS A 1 98 ? 33.711 32.339 34.808 1.00 30.31 134 LYS A CA 1
ATOM 730 C C . LYS A 1 98 ? 32.938 31.289 34.021 1.00 31.20 134 LYS A C 1
ATOM 731 O O . LYS A 1 98 ? 31.751 31.078 34.269 1.00 37.99 134 LYS A O 1
ATOM 737 N N . ALA A 1 99 ? 33.612 30.625 33.079 1.00 35.23 135 ALA A N 1
ATOM 738 C CA . ALA A 1 99 ? 33.001 29.559 32.282 1.00 25.99 135 ALA A CA 1
ATOM 739 C C . ALA A 1 99 ? 32.504 28.421 33.168 1.00 27.08 135 ALA A C 1
ATOM 740 O O . ALA A 1 99 ? 31.363 27.969 33.048 1.00 31.25 135 ALA A O 1
ATOM 742 N N . VAL A 1 100 ? 33.376 27.967 34.062 1.00 29.11 136 VAL A N 1
ATOM 743 C CA . VAL A 1 100 ? 33.013 26.977 35.070 1.00 32.40 136 VAL A CA 1
ATOM 744 C C . VAL A 1 100 ? 31.758 27.390 35.850 1.00 32.73 136 VAL A C 1
ATOM 745 O O . VAL A 1 100 ? 30.773 26.647 35.876 1.00 33.03 136 VAL A O 1
ATOM 749 N N . GLU A 1 101 ? 31.773 28.586 36.433 1.00 29.89 137 GLU A N 1
ATOM 750 C CA . GLU A 1 101 ? 30.653 29.052 37.267 1.00 33.60 137 GLU A CA 1
ATOM 751 C C . GLU A 1 101 ? 29.366 29.245 36.470 1.00 33.95 137 GLU A C 1
ATOM 752 O O . GLU A 1 101 ? 28.273 29.045 37.008 1.00 32.52 137 GLU A O 1
ATOM 758 N N . ASN A 1 102 ? 29.488 29.631 35.200 1.00 29.17 138 ASN A N 1
ATOM 759 C CA . ASN A 1 102 ? 28.306 29.785 34.348 1.00 28.81 138 ASN A CA 1
ATOM 760 C C . ASN A 1 102 ? 27.524 28.491 34.197 1.00 31.88 138 ASN A C 1
ATOM 761 O O . ASN A 1 102 ? 26.348 28.532 33.853 1.00 29.90 138 ASN A O 1
ATOM 766 N N . HIS A 1 103 ? 28.161 27.350 34.451 1.00 27.45 139 HIS A N 1
ATOM 767 C CA . HIS A 1 103 ? 27.487 26.065 34.254 1.00 33.24 139 HIS A CA 1
ATOM 768 C C . HIS A 1 103 ? 26.784 25.540 35.510 1.00 36.23 139 HIS A C 1
ATOM 769 O O . HIS A 1 103 ? 26.005 24.595 35.426 1.00 36.54 139 HIS A O 1
ATOM 776 N N . TYR A 1 104 ? 27.084 26.121 36.666 1.00 29.38 140 TYR A N 1
ATOM 777 C CA . TYR A 1 104 ? 26.457 25.689 37.912 1.00 30.80 140 TYR A CA 1
ATOM 778 C C . TYR A 1 104 ? 24.925 25.651 37.775 1.00 31.28 140 TYR A C 1
ATOM 779 O O . TYR A 1 104 ? 24.285 24.671 38.154 1.00 37.11 140 TYR A O 1
ATOM 788 N N . LYS A 1 105 ? 24.337 26.708 37.223 1.00 31.45 141 LYS A N 1
ATOM 789 C CA . LYS A 1 105 ? 22.873 26.774 37.137 1.00 35.62 141 LYS A CA 1
ATOM 790 C C . LYS A 1 105 ? 22.317 25.641 36.267 1.00 35.90 141 LYS A C 1
ATOM 791 O O . LYS A 1 105 ? 21.247 25.093 36.535 1.00 41.39 141 LYS A O 1
ATOM 797 N N . TRP A 1 106 ? 23.063 25.269 35.238 1.00 29.23 142 TRP A N 1
ATOM 798 C CA . TRP A 1 106 ? 22.619 24.211 34.340 1.00 28.11 142 TRP A CA 1
ATOM 799 C C . TRP A 1 106 ? 22.776 22.843 34.991 1.00 28.18 142 TRP A C 1
ATOM 800 O O . TRP A 1 106 ? 21.986 21.936 34.738 1.00 28.07 142 TRP A O 1
ATOM 811 N N . VAL A 1 107 ? 23.774 22.706 35.859 1.00 29.80 143 VAL A N 1
ATOM 812 C CA . VAL A 1 107 ? 23.873 21.520 36.703 1.00 31.76 143 VAL A CA 1
ATOM 813 C C . VAL A 1 107 ? 22.612 21.350 37.560 1.00 35.75 143 VAL A C 1
ATOM 814 O O . VAL A 1 107 ? 21.991 20.284 37.566 1.00 30.77 143 VAL A O 1
ATOM 818 N N . ALA A 1 108 ? 22.236 22.409 38.274 1.00 31.99 144 ALA A N 1
ATOM 819 C CA . ALA A 1 108 ? 21.054 22.383 39.132 1.00 33.75 144 ALA A CA 1
ATOM 820 C C . ALA A 1 108 ? 19.781 22.103 38.321 1.00 38.28 144 ALA A C 1
ATOM 821 O O . ALA A 1 108 ? 18.943 21.306 38.722 1.00 40.48 144 ALA A O 1
ATOM 823 N N . ALA A 1 109 ? 19.657 22.745 37.167 1.00 36.78 145 ALA A N 1
ATOM 824 C CA . ALA A 1 109 ? 18.504 22.530 36.315 1.00 32.07 145 ALA A CA 1
ATOM 825 C C . ALA A 1 109 ? 18.421 21.057 35.881 1.00 32.09 145 ALA A C 1
ATOM 826 O O . ALA A 1 109 ? 17.352 20.454 35.909 1.00 32.23 145 ALA A O 1
ATOM 828 N N . ALA A 1 110 ? 19.562 20.481 35.514 1.00 30.84 146 ALA A N 1
ATOM 829 C CA . ALA A 1 110 ? 19.627 19.082 35.105 1.00 32.75 146 ALA A CA 1
ATOM 830 C C . ALA A 1 110 ? 19.198 18.158 36.236 1.00 39.06 146 ALA A C 1
ATOM 831 O O . ALA A 1 110 ? 18.461 17.203 36.011 1.00 41.40 146 ALA A O 1
ATOM 833 N N . LYS A 1 111 ? 19.662 18.444 37.450 1.00 31.77 147 LYS A N 1
ATOM 834 C CA . LYS A 1 111 ? 19.288 17.654 38.610 1.00 38.94 147 LYS A CA 1
ATOM 835 C C . LYS A 1 111 ? 17.786 17.727 38.807 1.00 43.01 147 LYS A C 1
ATOM 836 O O . LYS A 1 111 ? 17.139 16.706 39.018 1.00 48.07 147 LYS A O 1
ATOM 842 N N . TYR A 1 112 ? 17.237 18.935 38.708 1.00 40.38 148 TYR A N 1
ATOM 843 C CA . TYR A 1 112 ? 15.807 19.157 38.896 1.00 40.10 148 TYR A CA 1
ATOM 844 C C . TYR A 1 112 ? 14.962 18.293 37.953 1.00 41.34 148 TYR A C 1
ATOM 845 O O . TYR A 1 112 ? 13.940 17.736 38.345 1.00 43.04 148 TYR A O 1
ATOM 854 N N . LEU A 1 113 ? 15.400 18.205 36.703 1.00 37.05 149 LEU A N 1
ATOM 855 C CA . LEU A 1 113 ? 14.628 17.558 35.651 1.00 39.03 149 LEU A CA 1
ATOM 856 C C . LEU A 1 113 ? 14.822 16.052 35.676 1.00 42.59 149 LEU A C 1
ATOM 857 O O . LEU A 1 113 ? 14.057 15.321 35.046 1.00 42.64 149 LEU A O 1
ATOM 862 N N . GLY A 1 114 ? 15.840 15.598 36.410 1.00 38.11 150 GLY A N 1
ATOM 863 C CA . GLY A 1 114 ? 16.154 14.184 36.496 1.00 38.26 150 GLY A CA 1
ATOM 864 C C . GLY A 1 114 ? 17.172 13.740 35.466 1.00 42.12 150 GLY A C 1
ATOM 865 O O . GLY A 1 114 ? 17.340 12.551 35.242 1.00 43.48 150 GLY A O 1
ATOM 866 N N . CYS A 1 115 ? 17.847 14.692 34.829 1.00 34.54 151 CYS A N 1
ATOM 867 C CA . CYS A 1 115 ? 18.932 14.370 33.896 1.00 32.69 151 CYS A CA 1
ATOM 868 C C . CYS A 1 115 ? 20.103 13.716 34.610 1.00 37.80 151 CYS A C 1
ATOM 869 O O . CYS A 1 115 ? 20.291 13.922 35.805 1.00 33.82 151 CYS A O 1
ATOM 872 N N . HIS A 1 116 ? 20.893 12.930 33.886 1.00 31.68 152 HIS A N 1
ATOM 873 C CA . HIS A 1 116 ? 22.058 12.304 34.503 1.00 38.19 152 HIS A CA 1
ATOM 874 C C . HIS A 1 116 ? 23.356 13.085 34.251 1.00 35.29 152 HIS A C 1
ATOM 875 O O . HIS A 1 116 ? 24.368 12.823 34.901 1.00 36.12 152 HIS A O 1
ATOM 882 N N . SER A 1 117 ? 23.331 14.036 33.314 1.00 31.40 153 SER A N 1
ATOM 883 C CA . SER A 1 117 ? 24.556 14.751 32.917 1.00 27.64 153 SER A CA 1
ATOM 884 C C . SER A 1 117 ? 24.276 16.127 32.343 1.00 30.33 153 SER A C 1
ATOM 885 O O . SER A 1 117 ? 23.149 16.430 31.969 1.00 30.16 153 SER A O 1
ATOM 888 N N . ILE A 1 118 ? 25.318 16.948 32.239 1.00 28.41 154 ILE A N 1
ATOM 889 C CA . ILE A 1 118 ? 25.288 18.092 31.336 1.00 28.64 154 ILE A CA 1
ATOM 890 C C . ILE A 1 118 ? 26.432 17.927 30.341 1.00 25.16 154 ILE A C 1
ATOM 891 O O . ILE A 1 118 ? 27.506 17.457 30.696 1.00 25.59 154 ILE A O 1
ATOM 896 N N . ARG A 1 119 ? 26.205 18.291 29.091 1.00 24.37 155 ARG A N 1
ATOM 897 C CA . ARG A 1 119 ? 27.280 18.206 28.095 1.00 23.77 155 ARG A CA 1
ATOM 898 C C . ARG A 1 119 ? 27.866 19.576 27.932 1.00 23.86 155 ARG A C 1
ATOM 899 O O . ARG A 1 119 ? 27.136 20.535 27.692 1.00 24.21 155 ARG A O 1
ATOM 907 N N . VAL A 1 120 ? 29.188 19.658 28.036 1.00 21.19 156 VAL A N 1
ATOM 908 C CA . VAL A 1 120 ? 29.882 20.922 27.901 1.00 24.96 156 VAL A CA 1
ATOM 909 C C . VAL A 1 120 ? 30.981 20.793 26.830 1.00 24.39 156 VAL A C 1
ATOM 910 O O . VAL A 1 120 ? 31.224 19.704 26.299 1.00 24.97 156 VAL A O 1
ATOM 914 N N . ASN A 1 121 ? 31.649 21.898 26.523 1.00 24.07 157 ASN A N 1
ATOM 915 C CA . ASN A 1 121 ? 32.785 21.890 25.594 1.00 22.79 157 ASN A CA 1
ATOM 916 C C . ASN A 1 121 ? 34.134 21.673 26.286 1.00 25.84 157 ASN A C 1
ATOM 917 O O . ASN A 1 121 ? 34.260 21.727 27.527 1.00 24.51 157 ASN A O 1
ATOM 922 N N . ALA A 1 122 ? 35.157 21.464 25.470 1.00 22.28 158 ALA A N 1
ATOM 923 C CA . ALA A 1 122 ? 36.517 21.496 25.976 1.00 26.29 158 ALA A CA 1
ATOM 924 C C . ALA A 1 122 ? 37.317 22.498 25.152 1.00 25.48 158 ALA A C 1
ATOM 925 O O . ALA A 1 122 ? 38.476 22.255 24.832 1.00 27.01 158 ALA A O 1
ATOM 927 N N A GLN A 1 123 ? 36.691 23.625 24.831 0.56 24.83 159 GLN A N 1
ATOM 928 N N B GLN A 1 123 ? 36.671 23.613 24.794 0.44 24.94 159 GLN A N 1
ATOM 929 C CA A GLN A 1 123 ? 37.324 24.630 23.998 0.56 24.72 159 GLN A CA 1
ATOM 930 C CA B GLN A 1 123 ? 37.275 24.673 23.980 0.44 24.79 159 GLN A CA 1
ATOM 931 C C A GLN A 1 123 ? 38.507 25.231 24.723 0.56 26.65 159 GLN A C 1
ATOM 932 C C B GLN A 1 123 ? 38.487 25.256 24.706 0.44 26.66 159 GLN A C 1
ATOM 933 O O A GLN A 1 123 ? 38.406 25.591 25.894 0.56 28.02 159 GLN A O 1
ATOM 934 O O B GLN A 1 123 ? 38.388 25.615 25.879 0.44 27.99 159 GLN A O 1
ATOM 945 N N . SER A 1 124 ? 39.622 25.361 24.018 1.00 25.99 160 SER A N 1
ATOM 946 C CA . SER A 1 124 ? 40.812 25.957 24.609 1.00 27.70 160 SER A CA 1
ATOM 947 C C . SER A 1 124 ? 41.664 26.661 23.558 1.00 29.02 160 SER A C 1
ATOM 948 O O . SER A 1 124 ? 41.216 26.831 22.437 1.00 28.86 160 SER A O 1
ATOM 951 N N . GLY A 1 125 ? 42.882 27.073 23.927 1.00 30.21 161 GLY A N 1
ATOM 952 C CA . GLY A 1 125 ? 43.787 27.770 23.016 1.00 23.20 161 GLY A CA 1
ATOM 953 C C . GLY A 1 125 ? 45.236 27.487 23.393 1.00 28.74 161 GLY A C 1
ATOM 954 O O . GLY A 1 125 ? 45.535 27.173 24.554 1.00 29.09 161 GLY A O 1
ATOM 955 N N . GLY A 1 126 ? 46.134 27.570 22.414 1.00 27.31 162 GLY A N 1
ATOM 956 C CA . GLY A 1 126 ? 47.538 27.253 22.618 1.00 26.70 162 GLY A CA 1
ATOM 957 C C . GLY A 1 126 ? 47.884 25.919 21.962 1.00 26.57 162 GLY A C 1
ATOM 958 O O . GLY A 1 126 ? 47.062 25.323 21.280 1.00 27.70 162 GLY A O 1
ATOM 959 N N . SER A 1 127 ? 49.098 25.434 22.182 1.00 28.29 163 SER A N 1
ATOM 960 C CA . SER A 1 127 ? 49.504 24.164 21.595 1.00 28.81 163 SER A CA 1
ATOM 961 C C . SER A 1 127 ? 48.862 22.977 22.342 1.00 30.30 163 SER A C 1
ATOM 962 O O . SER A 1 127 ? 48.231 23.142 23.388 1.00 28.15 163 SER A O 1
ATOM 965 N N . TYR A 1 128 ? 49.026 21.790 21.771 1.00 29.17 164 TYR A N 1
ATOM 966 C CA . TYR A 1 128 ? 48.392 20.549 22.223 1.00 26.29 164 TYR A CA 1
ATOM 967 C C . TYR A 1 128 ? 48.358 20.388 23.751 1.00 25.93 164 TYR A C 1
ATOM 968 O O . TYR A 1 128 ? 47.292 20.182 24.321 1.00 22.32 164 TYR A O 1
ATOM 977 N N . ASP A 1 129 ? 49.512 20.503 24.407 1.00 23.80 165 ASP A N 1
ATOM 978 C CA . ASP A 1 129 ? 49.594 20.276 25.853 1.00 24.23 165 ASP A CA 1
ATOM 979 C C . ASP A 1 129 ? 49.061 21.427 26.699 1.00 24.02 165 ASP A C 1
ATOM 980 O O . ASP A 1 129 ? 48.559 21.199 27.802 1.00 35.82 165 ASP A O 1
ATOM 985 N N . GLU A 1 130 ? 49.185 22.656 26.208 1.00 24.70 166 GLU A N 1
ATOM 986 C CA . GLU A 1 130 ? 48.556 23.802 26.875 1.00 23.85 166 GLU A CA 1
ATOM 987 C C . GLU A 1 130 ? 47.039 23.598 26.918 1.00 22.92 166 GLU A C 1
ATOM 988 O O . GLU A 1 130 ? 46.415 23.752 27.962 1.00 23.57 166 GLU A O 1
ATOM 994 N N . GLN A 1 131 ? 46.447 23.238 25.787 1.00 22.17 167 GLN A N 1
ATOM 995 C CA . GLN A 1 131 ? 44.983 23.048 25.731 1.00 23.78 167 GLN A CA 1
ATOM 996 C C . GLN A 1 131 ? 44.547 21.876 26.600 1.00 24.13 167 GLN A C 1
ATOM 997 O O . GLN A 1 131 ? 43.500 21.927 27.247 1.00 24.50 16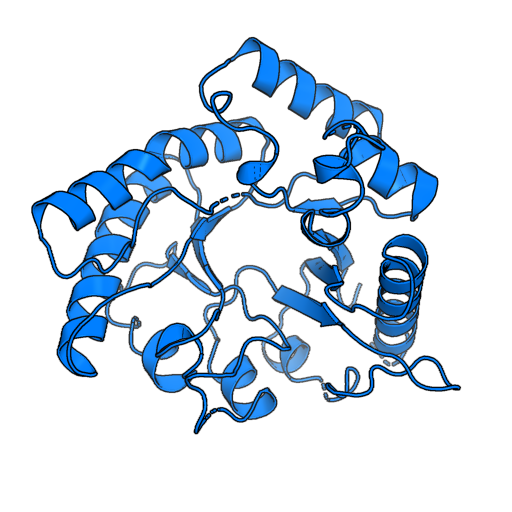7 GLN A O 1
ATOM 1003 N N . LEU A 1 132 ? 45.367 20.830 26.630 1.00 23.78 168 LEU A N 1
ATOM 1004 C CA . LEU A 1 132 ? 45.049 19.651 27.428 1.00 22.09 168 LEU A CA 1
ATOM 1005 C C . LEU A 1 132 ? 45.007 20.034 28.906 1.00 24.62 168 LEU A C 1
ATOM 1006 O O . LEU A 1 132 ? 44.059 19.689 29.594 1.00 27.50 168 LEU A O 1
ATOM 1011 N N . ALA A 1 133 ? 46.020 20.759 29.383 1.00 23.45 169 ALA A N 1
ATOM 1012 C CA . ALA A 1 133 ? 46.059 21.219 30.773 1.00 24.31 169 ALA A CA 1
ATOM 1013 C C . ALA A 1 133 ? 44.899 22.174 31.096 1.00 27.68 169 ALA A C 1
ATOM 1014 O O . ALA A 1 133 ? 44.283 22.049 32.133 1.00 27.24 169 ALA A O 1
ATOM 1016 N N . ARG A 1 134 ? 44.610 23.116 30.198 1.00 28.66 170 ARG A N 1
ATOM 1017 C CA . ARG A 1 134 ? 43.537 24.097 30.418 1.00 26.10 170 ARG A CA 1
ATOM 1018 C C . ARG A 1 134 ? 42.161 23.456 30.435 1.00 22.61 170 ARG A C 1
ATOM 1019 O O . ARG A 1 134 ? 41.376 23.711 31.335 1.00 28.12 170 ARG A O 1
ATOM 1027 N N . ALA A 1 135 ? 41.876 22.621 29.436 1.00 21.79 171 ALA A N 1
ATOM 1028 C CA . ALA A 1 135 ? 40.603 21.922 29.381 1.00 25.10 171 ALA A CA 1
ATOM 1029 C C . ALA A 1 135 ? 40.456 21.002 30.601 1.00 25.89 171 ALA A C 1
ATOM 1030 O O . ALA A 1 135 ? 39.423 20.994 31.249 1.00 25.56 171 ALA A O 1
ATOM 1032 N N . ALA A 1 136 ? 41.499 20.242 30.926 1.00 24.97 172 ALA A N 1
ATOM 1033 C CA . ALA A 1 136 ? 41.418 19.352 32.085 1.00 23.57 172 ALA A CA 1
ATOM 1034 C C . ALA A 1 136 ? 41.136 20.158 33.347 1.00 24.47 172 ALA A C 1
ATOM 1035 O O . ALA A 1 136 ? 40.371 19.730 34.209 1.00 26.87 172 ALA A O 1
ATOM 1037 N N . ASP A 1 137 ? 41.724 21.340 33.446 1.00 24.67 173 ASP A N 1
ATOM 1038 C CA . ASP A 1 137 ? 41.500 22.173 34.632 1.00 25.76 173 ASP A CA 1
ATOM 1039 C C . ASP A 1 137 ? 40.033 22.644 34.761 1.00 27.61 173 ASP A C 1
ATOM 1040 O O . ASP A 1 137 ? 39.413 22.475 35.809 1.00 26.58 173 ASP A O 1
ATOM 1045 N N . GLY A 1 138 ? 39.481 23.235 33.705 1.00 24.57 174 GLY A N 1
ATOM 1046 C CA . GLY A 1 138 ? 38.091 23.660 33.736 1.00 26.00 174 GLY A CA 1
ATOM 1047 C C . GLY A 1 138 ? 37.110 22.523 33.977 1.00 27.30 174 GLY A C 1
ATOM 1048 O O . GLY A 1 138 ? 36.222 22.632 34.818 1.00 29.37 174 GLY A O 1
ATOM 1049 N N . LEU A 1 139 ? 37.272 21.421 33.247 1.00 26.71 175 LEU A N 1
ATOM 1050 C CA . LEU A 1 139 ? 36.415 20.247 33.428 1.00 23.86 175 LEU A CA 1
ATOM 1051 C C . LEU A 1 139 ? 36.464 19.680 34.852 1.00 25.29 175 LEU A C 1
ATOM 1052 O O . LEU A 1 139 ? 35.428 19.363 35.427 1.00 28.63 175 LEU A O 1
ATOM 1057 N N . ARG A 1 140 ? 37.656 19.580 35.434 1.00 25.98 176 ARG A N 1
ATOM 1058 C CA . ARG A 1 140 ? 37.782 19.038 36.784 1.00 34.06 176 ARG A CA 1
ATOM 1059 C C . ARG A 1 140 ? 37.085 19.967 37.775 1.00 33.40 176 ARG A C 1
ATOM 1060 O O . ARG A 1 140 ? 36.325 19.527 38.635 1.00 29.78 176 ARG A O 1
ATOM 1068 N N . ARG A 1 141 ? 37.302 21.263 37.619 1.00 30.48 177 ARG A N 1
ATOM 1069 C CA . ARG A 1 141 ? 36.650 22.211 38.504 1.00 32.99 177 ARG A CA 1
ATOM 1070 C C . ARG A 1 141 ? 35.132 22.156 38.425 1.00 32.92 177 ARG A C 1
ATOM 1071 O O . ARG A 1 141 ? 34.471 22.159 39.447 1.00 34.32 177 ARG A O 1
ATOM 1079 N N . LEU A 1 142 ? 34.581 22.086 37.220 1.00 28.07 178 LEU A N 1
ATOM 1080 C CA . LEU A 1 142 ? 33.143 21.989 37.077 1.00 28.10 178 LEU A CA 1
ATOM 1081 C C . LEU A 1 142 ? 32.628 20.637 37.598 1.00 30.11 178 LEU A C 1
ATOM 1082 O O . LEU A 1 142 ? 31.578 20.569 38.236 1.00 29.83 178 LEU A O 1
ATOM 1087 N N . THR A 1 143 ? 33.379 19.568 37.338 1.00 28.32 179 THR A N 1
ATOM 1088 C CA . THR A 1 143 ? 32.983 18.233 37.791 1.00 29.11 179 THR A CA 1
ATOM 1089 C C . THR A 1 143 ? 32.932 18.201 39.330 1.00 32.94 179 THR A C 1
ATOM 1090 O O . THR A 1 143 ? 32.074 17.524 39.908 1.00 34.44 179 THR A O 1
ATOM 1094 N N . GLU A 1 144 ? 33.814 18.955 39.998 1.00 32.33 180 GLU A N 1
ATOM 1095 C CA . GLU A 1 144 ? 33.789 18.992 41.466 1.00 36.59 180 GLU A CA 1
ATOM 1096 C C . GLU A 1 144 ? 32.428 19.491 41.952 1.00 36.85 180 GLU A C 1
ATOM 1097 O O . GLU A 1 144 ? 31.859 18.931 42.871 1.00 38.02 180 GLU A O 1
ATOM 1103 N N . PHE A 1 145 ? 31.899 20.529 41.306 1.00 37.86 181 PHE A N 1
ATOM 1104 C CA . PHE A 1 145 ? 30.599 21.068 41.679 1.00 38.18 181 PHE A CA 1
ATOM 1105 C C . PHE A 1 145 ? 29.491 20.056 41.350 1.00 41.80 181 PHE A C 1
ATOM 1106 O O . PHE A 1 145 ? 28.626 19.767 42.173 1.00 41.67 181 PHE A O 1
ATOM 1114 N N . ALA A 1 146 ? 29.547 19.508 40.139 1.00 40.97 182 ALA A N 1
ATOM 1115 C CA . ALA A 1 146 ? 28.486 18.656 39.629 1.00 40.90 182 ALA A CA 1
ATOM 1116 C C . ALA A 1 146 ? 28.354 17.369 40.418 1.00 34.21 182 ALA A C 1
ATOM 1117 O O . ALA A 1 146 ? 27.254 16.852 40.595 1.00 38.54 182 ALA A O 1
ATOM 1119 N N . ALA A 1 147 ? 29.484 16.852 40.882 1.00 34.61 183 ALA A N 1
ATOM 1120 C CA . ALA A 1 147 ? 29.494 15.612 41.647 1.00 40.36 183 ALA A CA 1
ATOM 1121 C C . ALA A 1 147 ? 28.668 15.749 42.921 1.00 44.37 183 ALA A C 1
ATOM 1122 O O . ALA A 1 147 ? 28.056 14.773 43.362 1.00 43.96 183 ALA A O 1
ATOM 1124 N N . THR A 1 148 ? 28.630 16.955 43.497 1.00 39.18 184 THR A N 1
ATOM 1125 C CA . THR A 1 148 ? 27.837 17.175 44.706 1.00 44.96 184 THR A CA 1
ATOM 1126 C C . THR A 1 148 ? 26.340 17.139 44.399 1.00 46.48 184 THR A C 1
ATOM 1127 O O . THR A 1 148 ? 25.519 17.056 45.309 1.00 48.74 184 THR A O 1
ATOM 1131 N N . HIS A 1 149 ? 25.982 17.189 43.120 1.00 42.04 185 HIS A N 1
ATOM 1132 C CA . HIS A 1 149 ? 24.580 17.071 42.733 1.00 44.38 185 HIS A CA 1
ATOM 1133 C C . HIS A 1 149 ? 24.298 15.733 42.079 1.00 42.08 185 HIS A C 1
ATOM 1134 O O . HIS A 1 149 ? 23.260 15.558 41.449 1.00 44.66 185 HIS A O 1
ATOM 1141 N N . ASP A 1 150 ? 25.235 14.804 42.220 1.00 39.27 186 ASP A N 1
ATOM 1142 C CA . ASP A 1 150 ? 25.167 13.501 41.553 1.00 40.28 186 ASP A CA 1
ATOM 1143 C C . ASP A 1 150 ? 24.888 13.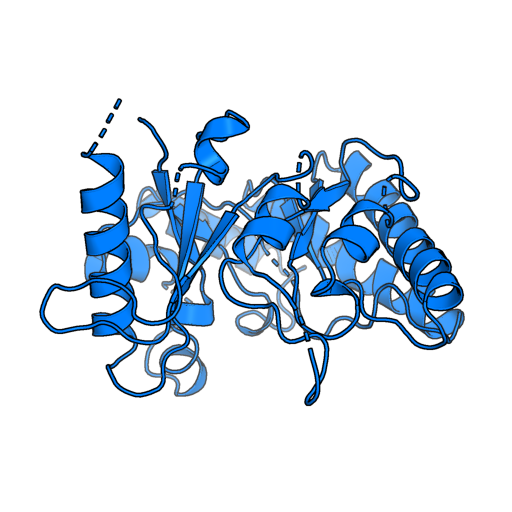614 40.056 1.00 39.13 186 ASP A C 1
ATOM 1144 O O . ASP A 1 150 ? 24.050 12.895 39.490 1.00 39.07 186 ASP A O 1
ATOM 1149 N N . ILE A 1 151 ? 25.616 14.517 39.416 1.00 37.46 187 ILE A N 1
ATOM 1150 C CA . ILE A 1 151 ? 25.451 14.760 37.993 1.00 34.63 187 ILE A CA 1
ATOM 1151 C C . I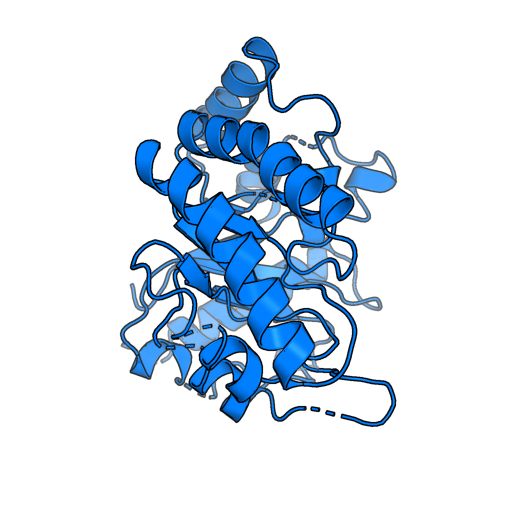LE A 1 151 ? 26.786 14.689 37.283 1.00 31.33 187 ILE A C 1
ATOM 1152 O O . ILE A 1 151 ? 27.765 15.186 37.814 1.00 31.94 187 ILE A O 1
ATOM 1157 N N . ASN A 1 152 ? 26.833 14.046 36.111 1.00 30.15 188 ASN A N 1
ATOM 1158 C CA . ASN A 1 152 ? 28.075 13.960 35.333 1.00 28.80 188 ASN A CA 1
ATOM 1159 C C . ASN A 1 152 ? 28.342 15.186 34.447 1.00 32.60 188 ASN A C 1
ATOM 1160 O O . ASN A 1 152 ? 27.414 15.847 33.989 1.00 31.80 188 ASN A O 1
ATOM 1165 N N . VAL A 1 153 ? 29.618 15.465 34.198 1.00 26.48 189 VAL A N 1
ATOM 1166 C CA . VAL A 1 153 ? 30.023 16.470 33.223 1.00 25.10 189 VAL A CA 1
ATOM 1167 C C . VAL A 1 153 ? 30.651 15.745 32.040 1.00 33.25 189 VAL A C 1
ATOM 1168 O O . VAL A 1 153 ? 31.650 15.048 32.192 1.00 33.56 189 VAL A O 1
ATOM 1172 N N . ILE A 1 154 ? 30.064 15.862 30.859 1.00 23.27 190 ILE A N 1
ATOM 1173 C CA . ILE A 1 154 ? 30.611 15.107 29.742 1.00 26.22 190 ILE A CA 1
ATOM 1174 C C . ILE A 1 154 ? 30.887 16.003 28.561 1.00 24.73 190 ILE A C 1
ATOM 1175 O O . ILE A 1 154 ? 30.201 17.000 28.354 1.00 27.55 190 ILE A O 1
ATOM 1180 N N . VAL A 1 155 ? 31.933 15.654 27.822 1.00 25.17 191 VAL A N 1
ATOM 1181 C CA . VAL A 1 155 ? 32.363 16.428 26.667 1.00 26.63 191 VAL A CA 1
ATOM 1182 C C . VAL A 1 155 ? 32.020 15.688 25.360 1.00 25.85 191 VAL A C 1
ATOM 1183 O O . VAL A 1 155 ? 32.300 14.504 25.242 1.00 24.45 191 VAL A O 1
ATOM 1187 N N . GLU A 1 156 ? 31.370 16.383 24.426 1.00 24.83 192 GLU A N 1
ATOM 1188 C CA . GLU A 1 156 ? 31.110 15.895 23.063 1.00 23.98 192 GLU A CA 1
ATOM 1189 C C . GLU A 1 156 ? 32.195 16.399 22.120 1.00 25.40 192 GLU A C 1
ATOM 1190 O O . GLU A 1 156 ? 32.523 17.572 22.159 1.00 23.82 192 GLU A O 1
ATOM 1196 N N . ASN A 1 157 ? 32.764 15.529 21.290 1.00 19.33 193 ASN A N 1
ATOM 1197 C CA . ASN A 1 157 ? 33.712 15.997 20.294 1.00 20.53 193 ASN A CA 1
ATOM 1198 C C . ASN A 1 157 ? 33.016 17.059 19.458 1.00 24.64 193 ASN A C 1
ATOM 1199 O O . ASN A 1 157 ? 31.861 16.882 19.093 1.00 25.49 193 ASN A O 1
ATOM 1204 N N . HIS A 1 158 ? 33.684 18.177 19.191 1.00 23.80 194 HIS A N 1
ATOM 1205 C CA . HIS A 1 158 ? 33.005 19.269 18.508 1.00 24.63 194 HIS A CA 1
ATOM 1206 C C . HIS A 1 158 ? 33.961 20.241 17.806 1.00 23.98 194 HIS A C 1
ATOM 1207 O O . HIS A 1 158 ? 33.814 21.450 17.910 1.00 26.88 194 HIS A O 1
ATOM 1214 N N . GLY A 1 159 ? 34.961 19.724 17.116 1.00 24.18 195 GLY A N 1
ATOM 1215 C CA . GLY A 1 159 ? 35.890 20.597 16.415 1.00 23.04 195 GLY A CA 1
ATOM 1216 C C . GLY A 1 159 ? 37.143 20.888 17.216 1.00 24.09 195 GLY A C 1
ATOM 1217 O O . GLY A 1 159 ? 37.147 20.747 18.441 1.00 18.93 195 GLY A O 1
ATOM 1218 N N . GLY A 1 160 ? 38.204 21.303 16.532 1.00 24.13 196 GLY A N 1
ATOM 1219 C CA . GLY A 1 160 ? 39.468 21.542 17.200 1.00 25.41 196 GLY A CA 1
ATOM 1220 C C . GLY A 1 160 ? 40.005 20.249 17.794 1.00 30.45 196 GLY A C 1
ATOM 1221 O O . GLY A 1 160 ? 39.732 19.167 17.281 1.00 32.76 196 GLY A O 1
ATOM 1222 N N . LEU A 1 161 ? 40.744 20.354 18.896 1.00 24.01 197 LEU A N 1
ATOM 1223 C CA . LEU A 1 161 ? 41.368 19.189 19.495 1.00 20.36 197 LEU A CA 1
ATOM 1224 C C . LEU A 1 161 ? 40.328 18.254 20.127 1.00 24.16 197 LEU A C 1
ATOM 1225 O O . LEU A 1 161 ? 40.581 17.059 20.266 1.00 19.72 197 LEU A O 1
ATOM 1230 N N . SER A 1 162 ? 39.155 18.785 20.474 1.00 18.96 198 SER A N 1
ATOM 1231 C CA . SER A 1 162 ? 38.082 17.940 21.001 1.00 28.26 198 SER A CA 1
ATOM 1232 C C . SER A 1 162 ? 37.627 16.899 19.966 1.00 27.34 198 SER A C 1
ATOM 1233 O O . SER A 1 162 ? 36.995 15.908 20.329 1.00 27.01 198 SER A O 1
ATOM 1236 N N . SER A 1 163 ? 37.951 17.124 18.691 1.00 21.04 199 SER A N 1
ATOM 1237 C CA . SER A 1 163 ? 37.658 16.139 17.650 1.00 21.27 199 SER A CA 1
ATOM 1238 C C . SER A 1 163 ? 38.823 15.164 17.492 1.00 29.19 199 SER A C 1
ATOM 1239 O O . SER A 1 163 ? 38.746 14.212 16.721 1.00 21.90 199 SER A O 1
ATOM 1242 N N . ASN A 1 164 ? 39.909 15.406 18.217 1.00 28.20 200 ASN A N 1
ATOM 1243 C CA . ASN A 1 164 ? 41.003 14.441 18.243 1.00 24.93 200 ASN A CA 1
ATOM 1244 C C . ASN A 1 164 ? 40.747 13.424 19.368 1.00 24.70 200 ASN A C 1
ATOM 1245 O O . ASN A 1 164 ? 40.874 13.762 20.555 1.00 25.91 200 ASN A O 1
ATOM 1250 N N . GLY A 1 165 ? 40.401 12.193 19.004 1.00 22.18 201 GLY A N 1
ATOM 1251 C CA . GLY A 1 165 ? 40.026 11.182 19.987 1.00 22.61 201 GLY A CA 1
ATOM 1252 C C . GLY A 1 165 ? 41.052 10.954 21.088 1.00 27.53 201 GLY A C 1
ATOM 1253 O O . GLY A 1 165 ? 40.721 10.869 22.273 1.00 27.61 201 GLY A O 1
ATOM 1254 N N . ALA A 1 166 ? 42.314 10.883 20.697 1.00 29.37 202 ALA A N 1
ATOM 1255 C CA . ALA A 1 166 ? 43.398 10.662 21.654 1.00 29.94 202 ALA A CA 1
ATOM 1256 C C . ALA A 1 166 ? 43.607 11.869 22.568 1.00 30.83 202 ALA A C 1
ATOM 1257 O O . ALA A 1 166 ? 43.917 11.692 23.752 1.00 31.40 202 ALA A O 1
ATOM 1259 N N . TRP A 1 167 ? 43.439 13.084 22.043 1.00 24.32 203 TRP A N 1
ATOM 1260 C CA . TRP A 1 167 ? 43.570 14.272 22.897 1.00 25.50 203 TRP A CA 1
ATOM 1261 C C . TRP A 1 167 ? 42.453 14.311 23.957 1.00 26.24 203 TRP A C 1
ATOM 1262 O O . TRP A 1 167 ? 42.704 14.515 25.142 1.00 23.70 203 TRP A O 1
ATOM 1273 N N . LEU A 1 168 ? 41.215 14.110 23.525 1.00 22.62 204 LEU A N 1
ATOM 1274 C CA . LEU A 1 168 ? 40.096 14.170 24.449 1.00 20.99 204 LEU A CA 1
ATOM 1275 C C . LEU A 1 168 ? 40.167 13.000 25.443 1.00 24.77 204 LEU A C 1
ATOM 1276 O O . LEU A 1 168 ? 39.864 13.166 26.622 1.00 26.67 204 LEU A O 1
ATOM 1281 N N . ALA A 1 169 ? 40.597 11.825 24.991 1.00 22.75 205 ALA A N 1
ATOM 1282 C CA . ALA A 1 169 ? 40.765 10.724 25.929 1.00 25.12 205 ALA A CA 1
ATOM 1283 C C . ALA A 1 169 ? 41.845 11.071 26.973 1.00 31.76 205 ALA A C 1
ATOM 1284 O O . ALA A 1 169 ? 41.669 10.801 28.153 1.00 36.04 205 ALA A O 1
ATOM 1286 N N . ALA A 1 170 ? 42.941 11.688 26.534 1.00 24.32 206 ALA A N 1
ATOM 1287 C CA . ALA A 1 170 ? 43.996 12.133 27.446 1.00 28.08 206 ALA A CA 1
ATOM 1288 C C . ALA A 1 170 ? 43.477 13.194 28.438 1.00 27.35 206 ALA A C 1
ATOM 1289 O O . ALA A 1 170 ? 43.825 13.165 29.611 1.00 29.23 206 ALA A O 1
ATOM 1291 N N . VAL A 1 171 ? 42.630 14.109 27.967 1.00 25.47 207 VAL A N 1
ATOM 1292 C CA . VAL A 1 171 ? 41.976 15.060 28.866 1.00 26.35 207 VAL A CA 1
ATOM 1293 C C . VAL A 1 171 ? 41.185 14.348 29.962 1.00 28.19 207 VAL A C 1
ATOM 1294 O O . VAL A 1 171 ? 41.286 14.715 31.135 1.00 24.35 207 VAL A O 1
ATOM 1306 N N . LYS A 1 173 ? 41.647 11.363 31.139 1.00 31.82 209 LYS A N 1
ATOM 1307 C CA . LYS A 1 173 ? 42.572 10.698 32.043 1.00 33.11 209 LYS A CA 1
ATOM 1308 C C . LYS A 1 173 ? 43.147 11.713 33.032 1.00 33.77 209 LYS A C 1
ATOM 1309 O O . LYS A 1 173 ? 43.272 11.429 34.220 1.00 40.22 209 LYS A O 1
ATOM 1315 N N . LYS A 1 174 ? 43.453 12.911 32.538 1.00 29.79 210 LYS A N 1
ATOM 1316 C CA . LYS A 1 174 ? 44.006 13.966 33.374 1.00 30.49 210 LYS A CA 1
ATOM 1317 C C . LYS A 1 174 ? 42.960 14.453 34.372 1.00 27.95 210 LYS A C 1
ATOM 1318 O O . LYS A 1 174 ? 43.288 14.688 35.522 1.00 30.24 210 LYS A O 1
ATOM 1324 N N . VAL A 1 175 ? 41.707 14.595 33.941 1.00 26.96 211 VAL A N 1
ATOM 1325 C CA . VAL A 1 175 ? 40.647 15.052 34.843 1.00 30.83 211 VAL A CA 1
ATOM 1326 C C . VAL A 1 175 ? 40.468 14.035 35.975 1.00 33.58 211 VAL A C 1
ATOM 1327 O O . VAL A 1 175 ? 40.296 14.413 37.130 1.00 30.10 211 VAL A O 1
ATOM 1331 N N . ASP A 1 176 ? 40.519 12.749 35.631 1.00 30.17 212 ASP A N 1
ATOM 1332 C CA . ASP A 1 176 ? 40.653 11.682 36.623 1.00 31.39 212 ASP A CA 1
ATOM 1333 C C . ASP A 1 176 ? 39.542 11.691 37.653 1.00 35.05 212 ASP A C 1
ATOM 1334 O O . ASP A 1 176 ? 39.781 11.563 38.851 1.00 38.91 212 ASP A O 1
ATOM 1339 N N . HIS A 1 177 ? 38.322 11.858 37.173 1.00 33.98 213 HIS A N 1
ATOM 1340 C CA . HIS A 1 177 ? 37.147 11.857 38.024 1.00 36.14 213 HIS A CA 1
ATOM 1341 C C . HIS A 1 177 ? 36.082 10.979 37.383 1.00 35.96 213 HIS A C 1
ATOM 1342 O O . HIS A 1 177 ? 35.800 11.112 36.185 1.00 30.35 213 HIS A O 1
ATOM 1349 N N . PRO A 1 178 ? 35.478 10.087 38.168 1.00 33.63 214 PRO A N 1
ATOM 1350 C CA . PRO A 1 178 ? 34.490 9.173 37.580 1.00 33.62 214 PRO A CA 1
ATOM 1351 C C . PRO A 1 178 ? 33.251 9.877 37.027 1.00 39.34 214 PRO A C 1
ATOM 1352 O O . PRO A 1 178 ? 32.538 9.272 36.235 1.00 36.74 214 PRO A O 1
ATOM 1356 N N . ARG A 1 179 ? 33.007 11.127 37.409 1.00 39.16 215 ARG A N 1
ATOM 1357 C CA . ARG A 1 179 ? 31.806 11.816 36.953 1.00 33.52 215 ARG A CA 1
ATOM 1358 C C . ARG A 1 179 ? 32.087 12.767 35.805 1.00 31.85 215 ARG A C 1
ATOM 1359 O O . ARG A 1 179 ? 31.206 13.508 35.369 1.00 32.42 215 ARG A O 1
ATOM 1367 N N . CYS A 1 180 ? 33.310 12.733 35.297 1.00 28.25 216 CYS A N 1
ATOM 1368 C CA . CYS A 1 180 ? 33.618 13.440 34.059 1.00 28.93 216 CYS A CA 1
ATOM 1369 C C . CYS A 1 180 ? 33.828 12.413 32.952 1.00 34.44 216 CYS A C 1
ATOM 1370 O O . CYS A 1 180 ? 34.680 11.535 33.075 1.00 40.95 216 CYS A O 1
ATOM 1373 N N . GLY A 1 181 ? 33.064 12.523 31.872 1.00 32.03 217 GLY A N 1
ATOM 1374 C CA . GLY A 1 181 ? 33.131 11.540 30.805 1.00 24.87 217 GLY A CA 1
ATOM 1375 C C . GLY A 1 181 ? 32.924 12.165 29.443 1.00 23.52 217 GLY A C 1
ATOM 1376 O O . GLY A 1 181 ? 33.077 13.374 29.276 1.00 24.87 217 GLY A O 1
ATOM 1377 N N . THR A 1 182 ? 32.550 11.329 28.474 1.00 23.86 218 THR A N 1
ATOM 1378 C CA . THR A 1 182 ? 32.432 11.747 27.100 1.00 25.26 218 THR A CA 1
ATOM 1379 C C . THR A 1 182 ? 31.035 11.530 26.566 1.00 24.66 218 THR A C 1
ATOM 1380 O O . THR A 1 182 ? 30.277 10.717 27.075 1.00 24.11 218 THR A O 1
ATOM 1384 N N . LEU A 1 183 ? 30.712 12.269 25.514 1.00 21.81 219 LEU A N 1
ATOM 1385 C CA . LEU A 1 183 ? 29.509 12.045 24.747 1.00 21.96 219 LEU A CA 1
ATOM 1386 C C . LEU A 1 183 ? 29.951 11.906 23.302 1.00 30.55 219 LEU A C 1
ATOM 1387 O O . LEU A 1 183 ? 29.987 12.895 22.574 1.00 29.42 219 LEU A O 1
ATOM 1392 N N . PRO A 1 184 ? 30.316 10.687 22.887 1.00 27.33 220 PRO A N 1
ATOM 1393 C CA . PRO A 1 184 ? 30.856 10.518 21.534 1.00 22.17 220 PRO A CA 1
ATOM 1394 C C . PRO A 1 184 ? 29.813 10.833 20.461 1.00 22.14 220 PRO A C 1
ATOM 1395 O O . PRO A 1 184 ? 28.709 10.327 20.526 1.00 22.74 220 PRO A O 1
ATOM 1399 N N . ASP A 1 185 ? 30.169 11.697 19.521 1.00 21.61 221 ASP A N 1
ATOM 1400 C CA . ASP A 1 185 ? 29.307 12.097 18.411 1.00 21.75 221 ASP A CA 1
ATOM 1401 C C . ASP A 1 185 ? 29.853 11.452 17.149 1.00 22.33 221 ASP A C 1
ATOM 1402 O O . ASP A 1 185 ? 31.056 11.569 16.877 1.00 24.85 221 ASP A O 1
ATOM 1407 N N . PHE A 1 186 ? 28.993 10.796 16.373 1.00 21.61 222 PHE A N 1
ATOM 1408 C CA . PHE A 1 186 ? 29.445 10.014 15.206 1.00 20.83 222 PHE A CA 1
ATOM 1409 C C . PHE A 1 186 ? 30.193 10.841 14.152 1.00 21.03 222 PHE A C 1
ATOM 1410 O O . PHE A 1 186 ? 31.058 10.325 13.441 1.00 29.63 222 PHE A O 1
ATOM 1418 N N . GLY A 1 187 ? 29.827 12.113 14.027 1.00 22.74 223 GLY A N 1
ATOM 1419 C CA . GLY A 1 187 ? 30.228 12.911 12.883 1.00 20.85 223 GLY A CA 1
ATOM 1420 C C . GLY A 1 187 ? 31.171 14.072 13.165 1.00 27.84 223 GLY A C 1
ATOM 1421 O O . GLY A 1 187 ? 31.838 14.540 12.259 1.00 26.59 223 GLY A O 1
ATOM 1422 N N . ASN A 1 188 ? 31.238 14.543 14.409 1.00 25.53 224 ASN A N 1
ATOM 1423 C CA . ASN A 1 188 ? 32.033 15.725 14.722 1.00 23.36 224 ASN A CA 1
ATOM 1424 C C . ASN A 1 188 ? 33.535 15.433 14.793 1.00 25.89 224 ASN A C 1
ATOM 1425 O O . ASN A 1 188 ? 34.100 15.403 15.888 1.00 22.63 224 ASN A O 1
ATOM 1430 N N . PHE A 1 189 ? 34.184 15.231 13.650 1.00 23.47 225 PHE A N 1
ATOM 1431 C CA . PHE A 1 189 ? 35.597 14.871 13.682 1.00 26.46 225 PHE A CA 1
ATOM 1432 C C . PHE A 1 189 ? 36.479 15.738 12.806 1.00 26.20 225 PHE A C 1
ATOM 1433 O O . PHE A 1 189 ? 37.626 15.400 12.536 1.00 30.98 225 PHE A O 1
ATOM 1441 N N . ARG A 1 190 ? 35.961 16.885 12.400 1.00 26.41 226 ARG A N 1
ATOM 1442 C CA . ARG A 1 190 ? 36.816 17.865 11.759 1.00 28.63 226 ARG A CA 1
ATOM 1443 C C . ARG A 1 190 ? 37.621 18.634 12.825 1.00 30.89 226 ARG A C 1
ATOM 1444 O O . ARG A 1 190 ? 37.084 19.478 13.525 1.00 34.45 226 ARG A O 1
ATOM 1452 N N . VAL A 1 191 ? 38.906 18.315 12.944 1.00 29.60 227 VAL A N 1
ATOM 1453 C CA . VAL A 1 191 ? 39.802 19.003 13.873 1.00 30.40 227 VAL A CA 1
ATOM 1454 C C . VAL A 1 191 ? 40.104 20.402 13.342 1.00 39.81 227 VAL A C 1
ATOM 1455 O O . VAL A 1 191 ? 40.175 21.372 14.095 1.00 36.94 227 VAL A O 1
ATOM 1459 N N . SER A 1 192 ? 40.277 20.484 12.031 1.00 33.14 228 SER A N 1
ATOM 1460 C CA . SER A 1 192 ? 40.511 21.743 11.345 1.00 34.88 228 SER A CA 1
ATOM 1461 C C . SER A 1 192 ? 40.203 21.575 9.860 1.00 42.89 228 SER A C 1
ATOM 1462 O O . SER A 1 192 ? 39.905 20.478 9.402 1.00 34.98 228 SER A O 1
ATOM 1465 N N . LYS A 1 193 ? 40.303 22.663 9.107 1.00 44.83 229 LYS A N 1
ATOM 1466 C CA . LYS A 1 193 ? 40.086 22.632 7.663 1.00 50.51 229 LYS A CA 1
ATOM 1467 C C . LYS A 1 193 ? 40.920 21.544 6.988 1.00 51.39 229 LYS A C 1
ATOM 1468 O O . LYS A 1 193 ? 40.478 20.899 6.053 1.00 50.71 229 LYS A O 1
ATOM 1474 N N . ASP A 1 194 ? 42.136 21.349 7.487 1.00 53.23 230 ASP A N 1
ATOM 1475 C CA . ASP A 1 194 ? 43.091 20.439 6.873 1.00 53.11 230 ASP A CA 1
ATOM 1476 C C . ASP A 1 194 ? 43.065 19.043 7.457 1.00 49.31 230 ASP A C 1
ATOM 1477 O O . ASP A 1 194 ? 43.813 18.175 7.007 1.00 50.93 230 ASP A O 1
ATOM 1482 N N . GLU A 1 195 ? 42.219 18.820 8.459 1.00 42.84 231 GLU A N 1
ATOM 1483 C CA . GLU A 1 195 ? 42.276 17.566 9.182 1.00 37.48 231 GLU A CA 1
ATOM 1484 C C . GLU A 1 195 ? 40.924 17.041 9.617 1.00 34.73 231 GLU A C 1
ATOM 1485 O O . GLU A 1 195 ? 40.238 17.627 10.464 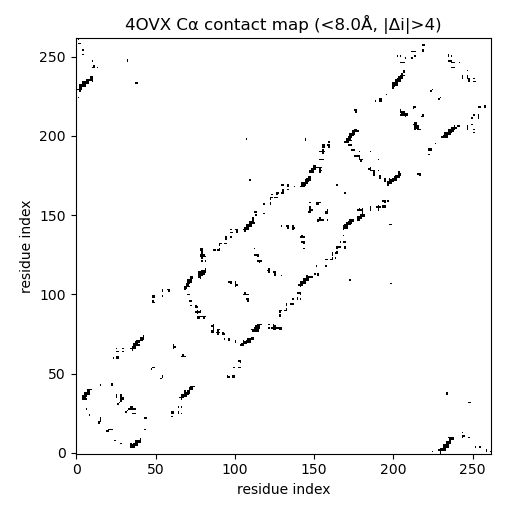1.00 35.08 231 GLU A O 1
ATOM 1499 N N . TYR A 1 197 ? 39.557 13.757 11.385 1.00 34.00 233 TYR A N 1
ATOM 1500 C CA . TYR A 1 197 ? 39.985 12.620 12.186 1.00 37.57 233 TYR A CA 1
ATOM 1501 C C . TYR A 1 197 ? 39.135 11.387 11.813 1.00 30.38 233 TYR A C 1
ATOM 1502 O O . TYR A 1 197 ? 37.980 11.526 11.425 1.00 29.10 233 TYR 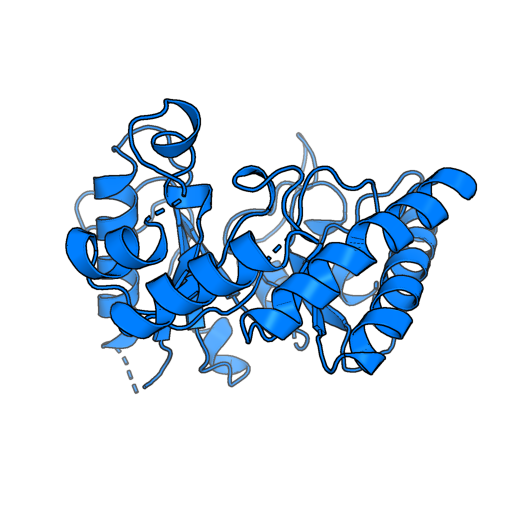A O 1
ATOM 1511 N N . ASP A 1 198 ? 39.708 10.196 11.933 1.00 31.48 234 ASP A N 1
ATOM 1512 C CA . ASP A 1 198 ? 38.998 8.936 11.660 1.00 32.45 234 ASP A CA 1
ATOM 1513 C C . ASP A 1 198 ? 37.894 8.739 12.681 1.00 29.39 234 ASP A C 1
ATOM 1514 O O . ASP A 1 198 ? 38.196 8.539 13.843 1.00 29.30 234 ASP A O 1
ATOM 1519 N N . ARG A 1 199 ? 36.632 8.786 12.257 1.00 28.11 235 ARG A N 1
ATOM 1520 C CA . ARG A 1 199 ? 35.496 8.790 13.203 1.00 26.46 235 ARG A CA 1
ATOM 1521 C C . ARG A 1 199 ? 35.337 7.449 13.954 1.00 26.86 235 ARG A C 1
ATOM 1522 O O . ARG A 1 199 ? 34.921 7.434 15.118 1.00 26.15 235 ARG A O 1
ATOM 1530 N N . TYR A 1 200 ? 35.685 6.340 13.307 1.00 28.25 236 TYR A N 1
ATOM 1531 C CA . TYR A 1 200 ? 35.612 5.020 13.950 1.00 29.09 236 TYR A CA 1
ATOM 1532 C C . TYR A 1 200 ? 36.688 4.850 15.029 1.00 30.47 236 TYR A C 1
ATOM 1533 O O . TYR A 1 200 ? 36.403 4.371 16.121 1.00 32.32 236 TYR A O 1
ATOM 1542 N N . LYS A 1 201 ? 37.916 5.254 14.723 1.00 31.09 237 LYS A N 1
ATOM 1543 C CA . LYS A 1 201 ? 38.995 5.262 15.705 1.00 32.03 237 LYS A CA 1
ATOM 1544 C C . LYS A 1 201 ? 38.685 6.214 16.868 1.00 30.51 237 LYS A C 1
ATOM 1545 O O . LYS A 1 201 ? 38.848 5.858 18.027 1.00 33.95 237 LYS A O 1
ATOM 1551 N N . GLY A 1 202 ? 38.228 7.419 16.538 1.00 29.12 238 GLY A N 1
ATOM 1552 C CA . GLY A 1 202 ? 37.859 8.424 17.525 1.00 27.82 238 GLY A CA 1
ATOM 1553 C C . GLY A 1 202 ? 36.738 8.061 18.497 1.00 33.59 238 GLY A C 1
ATOM 1554 O O . GLY A 1 202 ? 36.871 8.279 19.710 1.00 26.75 238 GLY A O 1
ATOM 1555 N N . VAL A 1 203 ? 35.622 7.540 17.984 1.00 29.31 239 VAL A N 1
ATOM 1556 C CA . VAL A 1 203 ? 34.567 7.050 18.868 1.00 25.77 239 VAL A CA 1
ATOM 1557 C C . VAL A 1 203 ? 35.112 5.931 19.751 1.00 27.19 239 VAL A C 1
ATOM 1558 O O . VAL A 1 203 ? 34.862 5.901 20.955 1.00 33.48 239 VAL A O 1
ATOM 1562 N N . GLU A 1 204 ? 35.875 5.021 19.162 1.00 28.63 240 GLU A N 1
ATOM 1563 C CA . GLU A 1 204 ? 36.434 3.922 19.933 1.00 30.32 240 GLU A CA 1
ATOM 1564 C C . GLU A 1 204 ? 37.354 4.430 21.057 1.00 38.26 240 GLU A C 1
ATOM 1565 O O . GLU A 1 204 ? 37.344 3.895 22.162 1.00 37.56 240 GLU A O 1
ATOM 1571 N N . GLU A 1 205 ? 38.122 5.481 20.777 1.00 30.27 241 GLU A N 1
ATOM 1572 C CA . GLU A 1 205 ? 38.957 6.125 21.780 1.00 30.54 241 GLU A CA 1
ATOM 1573 C C . GLU A 1 205 ? 38.136 6.804 22.875 1.00 30.93 241 GLU A C 1
ATOM 1574 O O . GLU A 1 205 ? 38.593 6.951 23.993 1.00 29.83 241 GLU A O 1
ATOM 1580 N N . LEU A 1 206 ? 36.912 7.208 22.558 1.00 28.28 242 LEU A N 1
ATOM 1581 C CA . LEU A 1 206 ? 36.117 7.963 23.518 1.00 29.11 242 LEU A CA 1
ATOM 1582 C C . LEU A 1 206 ? 35.154 7.078 24.309 1.00 32.16 242 LEU A C 1
ATOM 1583 O O . LEU A 1 206 ? 34.684 7.456 25.390 1.00 27.15 242 LEU A O 1
ATOM 1596 N N . PRO A 1 208 ? 35.445 4.453 26.241 1.00 31.01 244 PRO A N 1
ATOM 1597 C CA . PRO A 1 208 ? 35.672 4.048 27.640 1.00 32.44 244 PRO A CA 1
ATOM 1598 C C . PRO A 1 208 ? 35.114 5.031 28.672 1.00 31.71 244 PRO A C 1
ATOM 1599 O O . PRO A 1 208 ? 34.901 4.659 29.813 1.00 36.37 244 PRO A O 1
ATOM 1603 N N . PHE A 1 209 ? 34.825 6.252 28.247 1.00 30.97 245 PHE A N 1
ATOM 1604 C CA . PHE A 1 209 ? 34.365 7.302 29.141 1.00 29.41 245 PHE A CA 1
ATOM 1605 C C . PHE A 1 209 ? 32.899 7.661 28.887 1.00 28.42 245 PHE A C 1
ATOM 1606 O O . PHE A 1 209 ? 32.353 8.542 29.538 1.00 28.06 245 PHE A O 1
ATOM 1614 N N . ALA A 1 210 ? 32.256 6.984 27.938 1.00 28.15 246 ALA A N 1
ATOM 1615 C CA . ALA A 1 210 ? 30.966 7.474 27.431 1.00 28.05 246 ALA A CA 1
ATOM 1616 C C . ALA A 1 210 ? 29.814 7.356 28.431 1.00 27.81 246 ALA A C 1
ATOM 1617 O O . ALA A 1 210 ? 29.604 6.303 29.011 1.00 30.50 246 ALA A O 1
ATOM 1619 N N . LYS A 1 211 ? 29.070 8.440 28.643 1.00 32.06 247 LYS A N 1
ATOM 1620 C CA . LYS A 1 211 ? 27.882 8.383 29.502 1.00 29.45 247 LYS A CA 1
ATOM 1621 C C . LYS A 1 211 ? 26.633 8.508 28.628 1.00 30.13 247 LYS A C 1
ATOM 1622 O O . LYS A 1 211 ? 25.504 8.323 29.082 1.00 32.30 247 LYS A O 1
ATOM 1628 N N . ALA A 1 212 ? 26.861 8.852 27.372 1.00 25.79 248 ALA A N 1
ATOM 1629 C CA . ALA A 1 212 ? 25.803 9.100 26.410 1.00 29.72 248 ALA A CA 1
ATOM 1630 C C . ALA A 1 212 ? 26.437 8.995 25.027 1.00 27.50 248 ALA A C 1
ATOM 1631 O O . ALA A 1 212 ? 27.649 9.104 24.902 1.00 28.18 248 ALA A O 1
ATOM 1633 N N . VAL A 1 213 ? 25.640 8.764 23.995 1.00 27.87 249 VAL A N 1
ATOM 1634 C CA . VAL A 1 213 ? 26.173 8.669 22.647 1.00 26.76 249 VAL A CA 1
ATOM 1635 C C . VAL A 1 213 ? 25.274 9.495 21.723 1.00 29.40 249 VAL A C 1
ATOM 1636 O O . VAL A 1 213 ? 24.047 9.514 21.899 1.00 28.31 249 VAL A O 1
ATOM 1640 N N . SER A 1 214 ? 25.881 10.182 20.756 1.00 20.79 250 SER A N 1
ATOM 1641 C CA . SER A 1 214 ? 25.139 11.063 19.850 1.00 20.73 250 SER A CA 1
ATOM 1642 C C . SER A 1 214 ? 25.170 10.542 18.414 1.00 22.87 250 SER A C 1
ATOM 1643 O O . SER A 1 214 ? 26.204 10.579 17.736 1.00 23.68 250 SER A O 1
ATOM 1646 N N . ALA A 1 215 ? 24.033 10.061 17.940 1.00 22.14 251 ALA A N 1
ATOM 1647 C CA . ALA A 1 215 ? 23.947 9.580 16.567 1.00 21.47 251 ALA A CA 1
ATOM 1648 C C . ALA A 1 215 ? 23.770 10.758 15.604 1.00 20.57 251 ALA A C 1
ATOM 1649 O O . ALA A 1 215 ? 22.658 11.117 15.228 1.00 26.46 251 ALA A O 1
ATOM 1651 N N . LYS A 1 216 ? 24.881 11.366 15.228 1.00 21.41 252 LYS A N 1
ATOM 1652 C CA . LYS A 1 216 ? 24.893 12.458 14.260 1.00 20.17 252 LYS A CA 1
ATOM 1653 C C . LYS A 1 216 ? 24.529 11.934 12.865 1.00 24.51 252 LYS A C 1
ATOM 1654 O O . LYS A 1 216 ? 25.047 10.897 12.439 1.00 23.22 252 LYS A O 1
ATOM 1660 N N . SER A 1 217 ? 23.658 12.656 12.164 1.00 21.57 253 SER A N 1
ATOM 1661 C CA . SER A 1 217 ? 23.305 12.340 10.774 1.00 19.58 253 SER A CA 1
ATOM 1662 C C . SER A 1 217 ? 23.182 13.609 9.953 1.00 20.16 253 SER A C 1
ATOM 1663 O O . SER A 1 217 ? 22.854 14.676 10.506 1.00 21.14 253 SER A O 1
ATOM 1666 N N . HIS A 1 218 ? 23.401 13.486 8.639 1.00 19.79 254 HIS A N 1
ATOM 1667 C CA . HIS A 1 218 ? 23.256 14.599 7.689 1.00 19.61 254 HIS A CA 1
ATOM 1668 C C . HIS A 1 218 ? 22.468 14.194 6.452 1.00 24.41 254 HIS A C 1
ATOM 1669 O O . HIS A 1 218 ? 21.504 14.854 6.063 1.00 27.31 254 HIS A O 1
ATOM 1676 N N . ASP A 1 219 ? 22.911 13.112 5.824 1.00 20.35 255 ASP A N 1
ATOM 1677 C CA . ASP A 1 219 ? 22.424 12.706 4.508 1.00 21.46 255 ASP A CA 1
ATOM 1678 C C . ASP A 1 219 ? 22.250 11.190 4.422 1.00 24.12 255 ASP A C 1
ATOM 1679 O O . ASP A 1 219 ? 23.078 10.436 4.943 1.00 26.21 255 ASP A O 1
ATOM 1684 N N . PHE A 1 220 ? 21.215 10.761 3.703 1.00 21.30 256 PHE A N 1
ATOM 1685 C CA . PHE A 1 220 ? 20.861 9.349 3.533 1.00 21.70 256 PHE A CA 1
ATOM 1686 C C . PHE A 1 220 ? 20.786 8.947 2.065 1.00 27.74 256 PHE A C 1
ATOM 1687 O O . PHE A 1 220 ? 20.420 9.769 1.214 1.00 25.42 256 PHE A O 1
ATOM 1695 N N . ASP A 1 221 ? 21.133 7.699 1.750 1.00 23.55 257 ASP A N 1
ATOM 1696 C CA . ASP A 1 221 ? 21.017 7.227 0.369 1.00 25.81 257 ASP A CA 1
ATOM 1697 C C . ASP A 1 221 ? 19.636 6.582 0.087 1.00 29.63 257 ASP A C 1
ATOM 1698 O O . ASP A 1 221 ? 18.769 6.559 0.950 1.00 24.06 257 ASP A O 1
A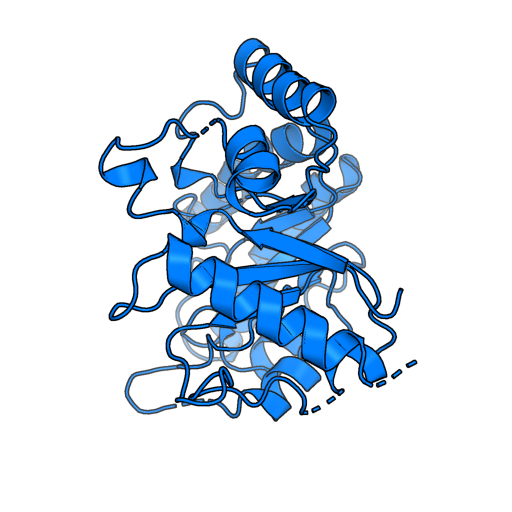TOM 1703 N N . ALA A 1 222 ? 19.471 6.026 -1.114 1.00 27.15 258 ALA A N 1
ATOM 1704 C CA . ALA A 1 222 ? 18.188 5.457 -1.541 1.00 28.60 258 ALA A CA 1
ATOM 1705 C C . ALA A 1 222 ? 17.740 4.266 -0.693 1.00 35.35 258 ALA A C 1
ATOM 1706 O O . ALA A 1 222 ? 16.577 3.869 -0.750 1.00 33.30 258 ALA A O 1
ATOM 1708 N N . ALA A 1 223 ? 18.657 3.692 0.080 1.00 26.60 259 ALA A N 1
ATOM 1709 C CA . ALA A 1 223 ? 18.304 2.571 0.924 1.00 27.03 259 ALA A CA 1
ATOM 1710 C C . ALA A 1 223 ? 18.122 3.006 2.365 1.00 28.49 259 ALA A C 1
ATOM 1711 O O . ALA A 1 223 ? 17.905 2.165 3.238 1.00 29.79 259 ALA A O 1
ATOM 1713 N N . GLY A 1 224 ? 18.234 4.310 2.622 1.00 24.62 260 GLY A N 1
ATOM 1714 C CA . GLY A 1 224 ? 18.049 4.820 3.970 1.00 23.64 260 GLY A CA 1
ATOM 1715 C C . GLY A 1 224 ? 19.276 4.746 4.880 1.00 29.96 260 GLY A C 1
ATOM 1716 O O . GLY A 1 224 ? 19.186 5.010 6.093 1.00 22.85 260 GLY A O 1
ATOM 1717 N N . ASN A 1 225 ? 20.424 4.402 4.301 1.00 24.11 261 ASN A N 1
ATOM 1718 C CA . ASN A 1 225 ? 21.667 4.374 5.053 1.00 24.10 261 ASN A CA 1
ATOM 1719 C C . ASN A 1 225 ? 22.349 5.740 5.064 1.00 25.43 261 ASN A C 1
ATOM 1720 O O . ASN A 1 225 ? 22.318 6.476 4.075 1.00 24.40 261 ASN A O 1
ATOM 1725 N N . GLU A 1 226 ? 22.936 6.100 6.195 1.00 22.66 262 GLU A N 1
ATOM 1726 C CA . GLU A 1 226 ? 23.569 7.405 6.293 1.00 24.74 262 GLU A CA 1
ATOM 1727 C C . GLU A 1 226 ? 24.830 7.362 5.412 1.00 26.14 262 GLU A C 1
ATOM 1728 O O . GLU A 1 226 ? 25.583 6.390 5.407 1.00 25.14 262 GLU A O 1
ATOM 1734 N N . ILE A 1 227 ? 25.028 8.416 4.644 1.00 25.65 263 ILE A N 1
ATOM 1735 C CA . ILE A 1 227 ? 26.068 8.455 3.616 1.00 25.37 263 ILE A CA 1
ATOM 1736 C C . ILE A 1 227 ? 27.503 8.651 4.168 1.00 29.55 263 ILE A C 1
ATOM 1737 O O . ILE A 1 227 ? 28.464 8.212 3.550 1.00 27.60 263 ILE A O 1
ATOM 1742 N N . HIS A 1 228 ? 27.648 9.293 5.332 1.00 23.80 264 HIS A N 1
ATOM 1743 C CA . HIS A 1 228 ? 28.977 9.711 5.807 1.00 24.30 264 HIS A CA 1
ATOM 1744 C C . HIS A 1 228 ? 29.505 8.763 6.868 1.00 24.88 264 HIS A C 1
ATOM 1745 O O . HIS A 1 228 ? 30.710 8.644 7.063 1.00 28.95 264 HIS A O 1
ATOM 1752 N N . THR A 1 229 ? 28.574 8.109 7.552 1.00 24.45 265 THR A N 1
ATOM 1753 C CA . THR A 1 229 ? 28.856 7.240 8.672 1.00 24.73 265 THR A CA 1
ATOM 1754 C C . THR A 1 229 ? 28.112 5.917 8.504 1.00 25.44 265 THR A C 1
ATOM 1755 O O . THR A 1 229 ? 26.891 5.892 8.344 1.00 27.97 265 THR A O 1
ATOM 1759 N N . ASP A 1 230 ? 28.858 4.826 8.558 1.00 25.60 266 ASP A N 1
ATOM 1760 C CA . ASP A 1 230 ? 28.311 3.480 8.485 1.00 26.50 266 ASP A CA 1
ATOM 1761 C C . ASP A 1 230 ? 27.755 3.141 9.860 1.00 35.09 266 ASP A C 1
ATOM 1762 O O . ASP A 1 230 ? 28.527 2.882 10.779 1.00 26.51 266 ASP A O 1
ATOM 1767 N N . TYR A 1 231 ? 26.432 3.161 10.018 1.00 25.32 267 TYR A N 1
ATOM 1768 C CA . TYR A 1 231 ? 25.840 2.992 11.353 1.00 25.03 267 TYR A CA 1
ATOM 1769 C C . TYR A 1 231 ? 25.982 1.564 11.875 1.00 27.84 267 TYR A C 1
ATOM 1770 O O . TYR A 1 231 ? 26.018 1.371 13.083 1.00 30.78 267 TYR A O 1
ATOM 1779 N N . ARG A 1 232 ? 26.069 0.570 10.989 1.00 28.02 268 ARG A N 1
ATOM 1780 C CA . ARG A 1 232 ? 26.243 -0.807 11.457 1.00 33.30 268 ARG A CA 1
ATOM 1781 C C . ARG A 1 232 ? 27.585 -0.920 12.137 1.00 34.03 268 ARG A C 1
ATOM 1782 O O . ARG A 1 232 ? 27.687 -1.416 13.247 1.00 34.86 268 ARG A O 1
ATOM 1790 N N . LYS A 1 233 ? 28.604 -0.451 11.432 1.00 35.52 269 LYS A N 1
ATOM 1791 C CA . LYS A 1 233 ? 29.972 -0.483 11.890 1.00 32.49 269 LYS A CA 1
ATOM 1792 C C . LYS A 1 233 ? 30.084 0.351 13.159 1.00 33.93 269 LYS A C 1
ATOM 1793 O O . LYS A 1 233 ? 30.662 -0.089 14.161 1.00 32.56 269 LYS A O 1
ATOM 1815 N N . LYS A 1 236 ? 28.401 -1.290 16.208 1.00 31.77 272 LYS A N 1
ATOM 1816 C CA . LYS A 1 236 ? 29.230 -2.418 16.664 1.00 44.12 272 LYS A CA 1
ATOM 1817 C C . LYS A 1 236 ? 30.333 -1.940 17.624 1.00 40.75 272 LYS A C 1
ATOM 1818 O O . LYS A 1 236 ? 30.638 -2.592 18.623 1.00 40.38 272 LYS A O 1
ATOM 1824 N N . ILE A 1 237 ? 30.949 -0.816 17.289 1.00 32.42 273 ILE A N 1
ATOM 1825 C CA . ILE A 1 237 ? 31.982 -0.245 18.126 1.00 32.36 273 ILE A CA 1
ATOM 1826 C C . ILE A 1 237 ? 31.358 0.143 19.469 1.00 34.23 273 ILE A C 1
ATOM 1827 O O . ILE A 1 237 ? 31.858 -0.238 20.531 1.00 35.73 273 ILE A O 1
ATOM 1832 N N . VAL A 1 238 ? 30.246 0.875 19.401 1.00 30.12 274 VAL A N 1
ATOM 1833 C CA . VAL A 1 238 ? 29.541 1.319 20.587 1.00 29.67 274 VAL A CA 1
ATOM 1834 C C . VAL A 1 238 ? 29.174 0.128 21.481 1.00 31.67 274 VAL A C 1
ATOM 1835 O O . VAL A 1 238 ? 29.503 0.118 22.664 1.00 37.75 274 VAL A O 1
ATOM 1839 N N . ALA A 1 239 ? 28.542 -0.896 20.916 1.00 32.81 275 ALA A N 1
ATOM 1840 C CA . ALA A 1 239 ? 28.147 -2.056 21.711 1.00 35.07 275 ALA A CA 1
ATOM 1841 C C . ALA A 1 239 ? 29.327 -2.871 22.267 1.00 40.97 275 ALA A C 1
ATOM 1842 O O . ALA A 1 239 ? 29.180 -3.578 23.267 1.00 43.59 275 ALA A O 1
ATOM 1844 N N . SER A 1 240 ? 30.487 -2.798 21.622 1.00 36.94 276 SER A N 1
ATOM 1845 C CA . SER A 1 240 ? 31.611 -3.621 22.067 1.00 39.10 276 SER A CA 1
ATOM 1846 C C . SER A 1 240 ? 32.140 -3.122 23.404 1.00 40.76 276 SER A C 1
ATOM 1847 O O . SER A 1 240 ? 32.884 -3.826 24.064 1.00 46.31 276 SER A O 1
ATOM 1850 N N . PHE A 1 241 ? 31.759 -1.908 23.794 1.00 37.04 277 PHE A N 1
ATOM 1851 C CA . PHE A 1 241 ? 32.144 -1.355 25.093 1.00 41.13 277 PHE A CA 1
ATOM 1852 C C . PHE A 1 241 ? 31.020 -1.535 26.105 1.00 44.94 277 PHE A C 1
ATOM 1853 O O . PHE A 1 241 ? 31.021 -0.911 27.155 1.00 44.73 277 PHE A O 1
ATOM 1861 N N . GLY A 1 242 ? 30.056 -2.389 25.777 1.00 44.89 278 GLY A N 1
ATOM 1862 C CA . GLY A 1 242 ? 28.963 -2.678 26.684 1.00 46.30 278 GLY A CA 1
ATOM 1863 C C . GLY A 1 242 ? 27.941 -1.566 26.850 1.00 45.21 278 GLY A C 1
ATOM 1864 O O . GLY A 1 242 ? 27.129 -1.609 27.767 1.00 49.39 278 GLY A O 1
ATOM 1865 N N . TYR A 1 243 ? 27.955 -0.577 25.965 1.00 39.96 279 TYR A N 1
ATOM 1866 C CA . TYR A 1 243 ? 27.023 0.534 26.105 1.00 34.04 279 TYR A CA 1
ATOM 1867 C C . TYR A 1 243 ? 25.639 0.114 25.634 1.00 43.71 279 TYR A C 1
ATOM 1868 O O . TYR A 1 243 ? 25.465 -0.329 24.511 1.00 42.29 279 TYR A O 1
ATOM 1877 N N . LYS A 1 244 ? 24.654 0.257 26.510 1.00 45.84 280 LYS A N 1
ATOM 1878 C CA . LYS A 1 244 ? 23.301 -0.188 26.222 1.00 43.85 280 LYS A CA 1
ATOM 1879 C C . LYS A 1 244 ? 22.283 0.887 26.579 1.00 41.21 280 LYS A C 1
ATOM 1880 O O . LYS A 1 244 ? 21.087 0.622 26.647 1.00 42.89 280 LYS A O 1
ATOM 1886 N N . GLY A 1 245 ? 22.769 2.105 26.809 1.00 37.57 281 GLY A N 1
ATOM 1887 C CA . GLY A 1 245 ? 21.903 3.219 27.145 1.00 33.75 281 GLY A CA 1
ATOM 1888 C C . GLY A 1 245 ? 21.242 3.840 25.922 1.00 33.18 281 GLY A C 1
ATOM 1889 O O . GLY A 1 245 ? 21.017 3.184 24.901 1.00 31.44 281 GLY A O 1
ATOM 1890 N N . TYR A 1 246 ? 20.931 5.122 26.035 1.00 31.23 282 TYR A N 1
ATOM 1891 C CA . TYR A 1 246 ? 20.266 5.849 24.973 1.00 28.37 282 TYR A CA 1
ATOM 1892 C C . TYR A 1 246 ? 21.270 6.358 23.968 1.00 32.62 282 TYR A C 1
ATOM 1893 O O . TYR A 1 246 ? 22.360 6.804 24.326 1.00 30.15 282 TYR A O 1
ATOM 1902 N N . VAL A 1 247 ? 20.889 6.250 22.706 1.00 25.72 283 VAL A N 1
ATOM 1903 C CA . VAL A 1 247 ? 21.620 6.802 21.592 1.00 29.68 283 VAL A CA 1
ATOM 1904 C C . VAL A 1 247 ? 20.733 7.920 21.044 1.00 27.05 283 VAL A C 1
ATOM 1905 O O . VAL A 1 247 ? 19.605 7.661 20.634 1.00 28.10 283 VAL A O 1
ATOM 1909 N N . GLY A 1 248 ? 21.232 9.152 21.054 1.00 22.23 284 GLY A N 1
ATOM 1910 C CA . GLY A 1 248 ? 20.424 10.308 20.705 1.00 21.66 284 GLY A CA 1
ATOM 1911 C C . GLY A 1 248 ? 20.546 10.787 19.261 1.00 26.08 284 GLY A C 1
ATOM 1912 O O . GLY A 1 248 ? 21.640 11.076 18.776 1.00 24.84 284 GLY A O 1
ATOM 1913 N N . ILE A 1 249 ? 19.407 10.890 18.583 1.00 21.95 285 ILE A N 1
ATOM 1914 C CA . ILE A 1 249 ? 19.371 11.352 17.216 1.00 23.15 285 ILE A CA 1
ATOM 1915 C C . ILE A 1 249 ? 19.728 12.829 17.169 1.00 24.49 285 ILE A C 1
ATOM 1916 O O . ILE A 1 249 ? 19.111 13.652 17.842 1.00 21.80 285 ILE A O 1
ATOM 1921 N N . GLU A 1 250 ? 20.751 13.158 16.391 1.00 18.78 286 GLU A N 1
ATOM 1922 C CA . GLU A 1 250 ? 21.132 14.550 16.238 1.00 22.80 286 GLU A CA 1
ATOM 1923 C C . GLU A 1 250 ? 21.293 14.833 14.747 1.00 19.47 286 GLU A C 1
ATOM 1924 O O . GLU A 1 250 ? 22.379 14.672 14.181 1.00 22.64 286 GLU A O 1
ATOM 1930 N N . TYR A 1 251 ? 20.173 15.186 14.112 1.00 20.04 287 TYR A N 1
ATOM 1931 C CA . TYR A 1 251 ? 20.127 15.428 12.672 1.00 18.37 287 TYR A CA 1
ATOM 1932 C C . TYR A 1 251 ? 20.553 16.853 12.381 1.00 26.68 287 TYR A C 1
ATOM 1933 O O . TYR A 1 251 ? 19.970 17.812 12.929 1.00 24.43 287 TYR A O 1
ATOM 1942 N N . GLU A 1 252 ? 21.570 16.993 11.531 1.00 18.68 288 GLU A N 1
ATOM 1943 C CA . GLU A 1 252 ? 22.099 18.312 11.213 1.00 21.20 288 GLU A CA 1
ATOM 1944 C C . GLU A 1 252 ? 22.257 18.536 9.691 1.00 19.74 288 GLU A C 1
ATOM 1945 O O . GLU A 1 252 ? 22.999 19.430 9.245 1.00 21.28 288 GLU A O 1
ATOM 1951 N N . GLY A 1 253 ? 21.538 17.749 8.896 1.00 19.59 289 GLY A N 1
ATOM 1952 C CA . GLY A 1 253 ? 21.629 17.876 7.449 1.00 20.23 289 GLY A CA 1
ATOM 1953 C C . GLY A 1 253 ? 20.920 19.086 6.870 1.00 25.27 289 GLY A C 1
ATOM 1954 O O . GLY A 1 253 ? 20.061 19.705 7.518 1.00 24.11 289 GLY A O 1
ATOM 1955 N N . SER A 1 254 ? 21.264 19.420 5.630 1.00 23.85 290 SER A N 1
ATOM 1956 C CA . SER A 1 254 ? 20.725 20.612 4.992 1.00 22.95 290 SER A CA 1
ATOM 1957 C C . SER A 1 254 ? 19.846 20.289 3.799 1.00 25.76 290 SER A C 1
ATOM 1958 O O . SER A 1 254 ? 19.345 21.194 3.157 1.00 24.41 290 SER A O 1
ATOM 1961 N N . LYS A 1 255 ? 19.685 19.011 3.464 1.00 23.35 291 LYS A N 1
ATOM 1962 C CA . LYS A 1 255 ? 18.934 18.690 2.248 1.00 25.35 291 LYS A CA 1
ATOM 1963 C C . LYS A 1 255 ? 17.502 18.297 2.570 1.00 26.78 291 LYS A C 1
ATOM 1964 O O . LYS A 1 255 ? 16.575 18.980 2.148 1.00 30.24 291 LYS A O 1
ATOM 1970 N N . ILE A 1 256 ? 17.308 17.230 3.340 1.00 23.32 292 ILE A N 1
ATOM 1971 C CA . ILE A 1 256 ? 15.949 16.868 3.726 1.00 25.18 292 ILE A CA 1
ATOM 1972 C C . ILE A 1 256 ? 15.573 17.631 4.985 1.00 25.94 292 ILE A C 1
ATOM 1973 O O . ILE A 1 256 ? 16.437 18.073 5.741 1.00 21.06 292 ILE A O 1
ATOM 1978 N N . SER A 1 257 ? 14.268 17.816 5.180 1.00 24.35 293 SER A N 1
ATOM 1979 C CA . SER A 1 257 ? 13.774 18.568 6.321 1.00 21.87 293 SER A CA 1
ATOM 1980 C C . SER A 1 257 ? 14.217 17.906 7.631 1.00 21.59 293 SER A C 1
ATOM 1981 O O . SER A 1 257 ? 14.597 16.743 7.653 1.00 20.85 293 SER A O 1
ATOM 1984 N N . GLU A 1 258 ? 14.176 18.660 8.713 1.00 23.40 294 GLU A N 1
ATOM 1985 C CA . GLU A 1 258 ? 14.482 18.114 10.015 1.00 21.87 294 GLU A CA 1
ATOM 1986 C C . GLU A 1 258 ? 13.547 16.965 10.349 1.00 23.16 294 GLU A C 1
ATOM 1987 O O . GLU A 1 258 ? 13.967 15.996 10.957 1.00 25.58 294 GLU A O 1
ATOM 1993 N N . ALA A 1 259 ? 12.275 17.078 9.970 1.00 24.23 295 ALA A N 1
ATOM 1994 C CA . ALA A 1 259 ? 11.323 16.029 10.313 1.00 25.74 295 ALA A CA 1
ATOM 1995 C C . ALA A 1 259 ? 11.724 14.744 9.608 1.00 23.21 295 ALA A C 1
ATOM 1996 O O . ALA A 1 259 ? 11.775 13.687 10.235 1.00 25.69 295 ALA A O 1
ATOM 1998 N N . ASP A 1 260 ? 12.019 14.830 8.314 1.00 21.25 296 ASP A N 1
ATOM 1999 C CA . ASP A 1 260 ? 12.475 13.645 7.570 1.00 21.61 296 ASP A CA 1
ATOM 2000 C C . ASP A 1 260 ? 13.831 13.126 8.074 1.00 21.55 296 ASP A C 1
ATOM 2001 O O . ASP A 1 260 ? 14.084 11.925 8.065 1.00 27.67 296 ASP A O 1
ATOM 2006 N N . GLY A 1 261 ? 14.708 14.039 8.480 1.00 22.24 297 GLY A N 1
ATOM 2007 C CA . GLY A 1 261 ? 16.040 13.668 8.912 1.00 21.20 297 GLY A CA 1
ATOM 2008 C C . GLY A 1 261 ? 15.946 12.846 10.171 1.00 20.88 297 GLY A C 1
ATOM 2009 O O . GLY A 1 261 ? 16.577 11.796 10.301 1.00 26.83 297 GLY A O 1
ATOM 2010 N N . ILE A 1 262 ? 15.108 13.314 11.089 1.00 22.54 298 ILE A N 1
ATOM 2011 C CA . ILE A 1 262 ? 14.886 12.611 12.342 1.00 23.93 298 ILE A CA 1
ATOM 2012 C C . ILE A 1 262 ? 14.308 11.227 12.080 1.00 27.10 298 ILE A C 1
ATOM 2013 O O . ILE A 1 262 ? 14.779 10.232 12.628 1.00 29.32 298 ILE A O 1
ATOM 2018 N N . LYS A 1 263 ? 13.312 11.164 11.205 1.00 27.09 299 LYS A N 1
ATOM 2019 C CA . LYS A 1 263 ? 12.653 9.897 10.907 1.00 25.41 299 LYS A CA 1
ATOM 2020 C C . LYS A 1 263 ? 13.637 8.923 10.257 1.00 22.65 299 LYS A C 1
ATOM 2021 O O . LYS A 1 263 ? 13.642 7.749 10.583 1.00 22.90 299 LYS A O 1
ATOM 2027 N N . ALA A 1 264 ? 14.476 9.414 9.354 1.00 20.77 300 ALA A N 1
ATOM 2028 C CA . ALA A 1 264 ? 15.427 8.540 8.676 1.00 20.79 300 ALA A CA 1
ATOM 2029 C C . ALA A 1 264 ? 16.443 7.994 9.700 1.00 24.27 300 ALA A C 1
ATOM 2030 O O . ALA A 1 264 ? 16.804 6.822 9.658 1.00 27.37 300 ALA A O 1
ATOM 2032 N N . THR A 1 265 ? 16.875 8.842 10.636 1.00 23.18 301 THR A N 1
ATOM 2033 C CA . THR A 1 265 ? 17.855 8.402 11.618 1.00 21.63 301 THR A CA 1
ATOM 2034 C C . THR A 1 265 ? 17.232 7.377 12.548 1.00 25.05 301 THR A C 1
ATOM 2035 O O . THR A 1 265 ? 17.839 6.349 12.839 1.00 26.58 301 THR A O 1
ATOM 2039 N N . LYS A 1 266 ? 16.007 7.643 12.998 1.00 25.40 302 LYS A N 1
ATOM 2040 C CA . LYS A 1 266 ? 15.319 6.696 13.871 1.00 24.28 302 LYS A CA 1
ATOM 2041 C C . LYS A 1 266 ? 15.154 5.342 13.170 1.00 26.91 302 LYS A C 1
ATOM 2042 O O . LYS A 1 266 ? 15.403 4.290 13.753 1.00 29.02 302 LYS A O 1
ATOM 2048 N N . LYS A 1 267 ? 14.747 5.383 11.909 1.00 25.21 303 LYS A N 1
ATOM 2049 C CA . LYS A 1 267 ? 14.538 4.154 11.152 1.00 27.64 303 LYS A CA 1
ATOM 2050 C C . LYS A 1 267 ? 15.852 3.384 10.991 1.00 27.51 303 LYS A C 1
ATOM 2051 O O . LYS A 1 267 ? 15.885 2.172 11.158 1.00 26.04 303 LYS A O 1
ATOM 2057 N N . LEU A 1 268 ? 16.940 4.096 10.713 1.00 25.82 304 LEU A N 1
ATOM 2058 C CA . LEU A 1 268 ? 18.258 3.462 10.601 1.00 23.90 304 LEU A CA 1
ATOM 2059 C C . LEU A 1 268 ? 18.685 2.802 11.911 1.00 28.44 304 LEU A C 1
ATOM 2060 O O . LEU A 1 268 ? 19.118 1.649 11.936 1.00 29.61 304 LEU A O 1
ATOM 2065 N N . LEU A 1 269 ? 18.571 3.543 13.002 1.00 24.14 305 LEU A N 1
ATOM 2066 C CA . LEU A 1 269 ? 18.908 3.005 14.316 1.00 31.79 305 LEU A CA 1
ATOM 2067 C C . LEU A 1 269 ? 18.066 1.763 14.649 1.00 32.22 305 LEU A C 1
ATOM 2068 O O . LEU A 1 269 ? 18.553 0.795 15.224 1.00 35.55 305 LEU A O 1
ATOM 2073 N N . GLU A 1 270 ? 16.801 1.779 14.266 1.00 32.75 306 GLU A N 1
ATOM 2074 C CA . GLU A 1 270 ? 15.944 0.643 14.572 1.00 35.17 306 GLU A CA 1
ATOM 2075 C C . GLU A 1 270 ? 16.321 -0.584 13.768 1.00 30.26 306 GLU A C 1
ATOM 2076 O O . GLU A 1 270 ? 16.278 -1.696 14.278 1.00 32.17 306 GLU A O 1
ATOM 2082 N N . THR A 1 271 ? 16.713 -0.370 12.517 1.00 29.33 307 THR A N 1
ATOM 2083 C CA . THR A 1 271 ? 17.136 -1.457 11.642 1.00 33.88 307 THR A CA 1
ATOM 2084 C C . THR A 1 271 ? 18.408 -2.101 12.188 1.00 34.58 307 THR A C 1
ATOM 2085 O O . THR A 1 271 ? 18.533 -3.331 12.283 1.00 34.44 307 THR A O 1
ATOM 2089 N N . VAL A 1 272 ? 19.351 -1.253 12.561 1.00 33.02 308 VAL A N 1
ATOM 2090 C CA . VAL A 1 272 ? 20.633 -1.711 13.064 1.00 32.24 308 VAL A CA 1
ATOM 2091 C C . VAL A 1 272 ? 20.442 -2.439 14.385 1.00 32.50 308 VAL A C 1
ATOM 2092 O O . VAL A 1 272 ? 21.044 -3.482 14.633 1.00 36.29 308 VAL A O 1
ATOM 2096 N N . ARG A 1 273 ? 19.577 -1.902 15.225 1.00 32.96 309 ARG A N 1
ATOM 2097 C CA . ARG A 1 273 ? 19.294 -2.532 16.497 1.00 33.50 309 ARG A CA 1
ATOM 2098 C C . ARG A 1 273 ? 18.670 -3.913 16.325 1.00 39.70 309 ARG A C 1
ATOM 2099 O O . ARG A 1 273 ? 19.015 -4.842 17.054 1.00 47.25 309 ARG A O 1
ATOM 2107 N N . SER A 1 274 ? 17.772 -4.064 15.356 1.00 39.33 310 SER A N 1
ATOM 2108 C CA . SER A 1 274 ? 17.137 -5.363 15.122 1.00 40.38 310 SER A CA 1
ATOM 2109 C C . SER A 1 274 ? 18.130 -6.424 14.664 1.00 41.05 310 SER A C 1
ATOM 2110 O O . SER A 1 274 ? 17.875 -7.612 14.817 1.00 43.27 310 SER A O 1
ATOM 2113 N N . GLU A 1 275 ? 19.251 -6.003 14.092 1.00 40.69 311 GLU A N 1
ATOM 2114 C CA . GLU A 1 275 ? 20.285 -6.951 13.678 1.00 47.44 311 GLU A CA 1
ATOM 2115 C C . GLU A 1 275 ? 21.186 -7.320 14.842 1.00 52.20 311 GLU A C 1
ATOM 2116 O O . GLU A 1 275 ? 22.031 -8.201 14.728 1.00 62.14 311 GLU A O 1
ATOM 2130 N N . ALA A 1 277 ? 21.790 -8.436 18.973 1.00 62.78 313 ALA A N 1
ATOM 2131 C CA . ALA A 1 277 ? 21.142 -9.343 19.916 1.00 77.35 313 ALA A CA 1
ATOM 2132 C C . ALA A 1 277 ? 22.103 -9.684 21.033 1.00 78.23 313 ALA A C 1
ATOM 2133 O O . ALA A 1 277 ?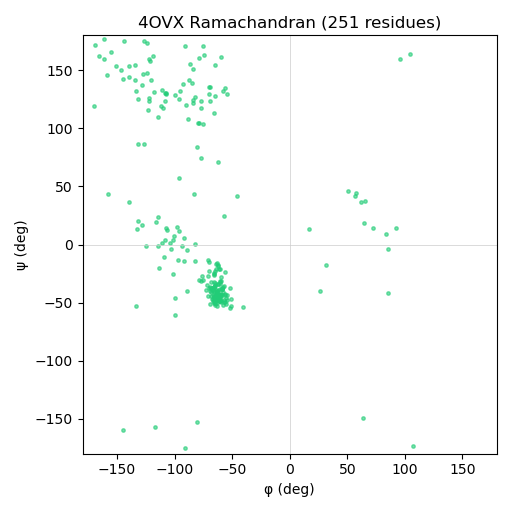 22.848 -8.814 21.477 1.00 79.23 313 ALA A O 1
#

B-factor: mean 33.89, std 10.62, range [16.52, 89.37]

Solvent-accessible surface area: 11946 Å² total

InterPro domains:
  IPR006311 Twin-arginine translocation pathway, signal sequence [PS51318] (1-38)
  IPR013022 Xylose isomerase-like, TIM barrel domain [PF01261] (76-305)
  IPR036237 Xylose isomerase-like superfamily [SSF51658] (41-310)
  IPR050312 IolE/XylA/MocC-like [PTHR12110] (44-302)

Radius of gyration: 17.66 Å; Cα contacts (8 Å, |Δi|>4): 541; chains: 1; bounding box: 47×44×46 Å

Organism: Planctopirus limnophila (strain ATCC 43296 / DSM 3776 / IFAM 1008 / Mu 290) (NCBI:txid521674)